Protein AF-A0A1D1URH4-F1 (afdb_monomer)

Secondary structure (DSSP, 8-state):
---HHHHHHHHHHHHHHHHHHHHHHHHHHHHHHEEEETTTEEEEE-TT---S---TTS--SEE--TTEEEEEEEESSSTTSEE-EEEEEE--TTSPP-TTPSPSSS-EEEEETTT--BS--GGGHHHHTTEEEEEEE-SSSSEE---SS-----EEEEEEPPTT----STT-----SB-TTS-B---SS-EEEEPPTT----B-EEEE-TTT-SEEEE-

Radius of gyration: 21.04 Å; Cα contacts (8 Å, |Δi|>4): 433; chains: 1; bounding box: 41×84×41 Å

Structure (mmCIF, N/CA/C/O backbone):
data_AF-A0A1D1URH4-F1
#
_entry.id   AF-A0A1D1URH4-F1
#
loop_
_atom_site.group_PDB
_atom_site.id
_atom_site.type_symbol
_atom_site.label_atom_id
_atom_site.label_alt_id
_atom_site.label_comp_id
_atom_site.label_asym_id
_atom_site.label_entity_id
_atom_site.label_seq_id
_atom_site.pdbx_PDB_ins_code
_atom_site.Cartn_x
_atom_site.Cartn_y
_atom_site.Cartn_z
_atom_site.occupancy
_atom_site.B_iso_or_equiv
_atom_site.auth_seq_id
_atom_site.auth_comp_id
_atom_site.auth_asym_id
_atom_site.auth_atom_id
_atom_site.pdbx_PDB_model_num
ATOM 1 N N . MET A 1 1 ? -8.020 63.339 -5.046 1.00 53.53 1 MET A N 1
ATOM 2 C CA . MET A 1 1 ? -8.720 62.820 -3.848 1.00 53.53 1 MET A CA 1
ATOM 3 C C . MET A 1 1 ? -9.245 61.424 -4.156 1.00 53.53 1 MET A C 1
ATOM 5 O O . MET A 1 1 ? -10.228 61.302 -4.869 1.00 53.53 1 MET A O 1
ATOM 9 N N . GLY A 1 2 ? -8.557 60.370 -3.708 1.00 55.97 2 GLY A N 1
ATOM 10 C CA . GLY A 1 2 ? -9.053 58.995 -3.854 1.00 55.97 2 GLY A CA 1
ATOM 11 C C . GLY A 1 2 ? -10.088 58.698 -2.772 1.00 55.97 2 GLY A C 1
ATOM 12 O O . GLY A 1 2 ? -9.811 58.907 -1.593 1.00 55.97 2 GLY A O 1
ATOM 13 N N . THR A 1 3 ? -11.281 58.248 -3.157 1.00 58.12 3 THR A N 1
ATOM 14 C CA . THR A 1 3 ? -12.380 57.985 -2.220 1.00 58.12 3 THR A CA 1
ATOM 15 C C . THR A 1 3 ? -12.025 56.826 -1.275 1.00 58.12 3 THR A C 1
ATOM 17 O O . THR A 1 3 ? -11.731 55.730 -1.764 1.00 58.12 3 THR A O 1
ATOM 20 N N . PRO A 1 4 ? -12.089 57.003 0.059 1.00 70.31 4 PRO A N 1
ATOM 21 C CA . PRO A 1 4 ? -11.669 55.996 1.044 1.00 70.31 4 PRO A CA 1
ATOM 22 C C . PRO A 1 4 ? -12.408 54.653 0.915 1.00 70.31 4 PRO A C 1
ATOM 24 O O . PRO A 1 4 ? -11.841 53.612 1.232 1.00 70.31 4 PRO A O 1
ATOM 27 N N . LYS A 1 5 ? -13.622 54.650 0.345 1.00 73.38 5 LYS A N 1
ATOM 28 C CA . LYS A 1 5 ? -14.416 53.437 0.088 1.00 73.38 5 LYS A CA 1
ATOM 29 C C . LYS A 1 5 ? -13.738 52.436 -0.860 1.00 73.38 5 LYS A C 1
ATOM 31 O O . LYS A 1 5 ? -13.912 51.234 -0.683 1.00 73.38 5 LYS A O 1
ATOM 36 N N . LEU A 1 6 ? -12.939 52.905 -1.824 1.00 76.69 6 LEU A N 1
ATOM 37 C CA . LEU A 1 6 ? -12.282 52.024 -2.798 1.00 76.69 6 LEU A CA 1
ATOM 38 C C . LEU A 1 6 ? -11.145 51.212 -2.159 1.00 76.69 6 LEU A C 1
ATOM 40 O O . LEU A 1 6 ? -10.967 50.040 -2.476 1.00 76.69 6 LEU A O 1
ATOM 44 N N . LYS A 1 7 ? -10.405 51.810 -1.214 1.00 74.62 7 LYS A N 1
ATOM 45 C CA . LYS A 1 7 ? -9.311 51.125 -0.509 1.00 74.62 7 LYS A CA 1
ATOM 46 C C . LYS A 1 7 ? -9.835 50.011 0.393 1.00 74.62 7 LYS A C 1
ATOM 48 O O . LYS A 1 7 ? -9.272 48.924 0.397 1.00 74.62 7 LYS A O 1
ATOM 53 N N . THR A 1 8 ? -10.932 50.256 1.109 1.00 75.38 8 THR A N 1
ATOM 54 C CA . THR A 1 8 ? -11.552 49.242 1.972 1.00 75.38 8 THR A CA 1
ATOM 55 C C . THR A 1 8 ? -12.092 48.068 1.155 1.00 75.38 8 THR A C 1
ATOM 57 O O . THR A 1 8 ? -11.832 46.923 1.507 1.00 75.38 8 THR A O 1
ATOM 60 N N . ALA A 1 9 ? -12.766 48.333 0.030 1.00 77.81 9 ALA A N 1
ATOM 61 C CA . ALA A 1 9 ? -13.260 47.277 -0.854 1.00 77.81 9 ALA A CA 1
ATOM 62 C C . ALA A 1 9 ? -12.123 46.414 -1.432 1.00 77.81 9 ALA A C 1
ATOM 64 O O . ALA A 1 9 ? -12.241 45.191 -1.465 1.00 77.81 9 ALA A O 1
ATOM 65 N N . LEU A 1 10 ? -11.003 47.034 -1.825 1.00 79.50 10 LEU A N 1
ATOM 66 C CA . LEU A 1 10 ? -9.848 46.314 -2.362 1.00 79.50 10 LEU A CA 1
ATOM 67 C C . LEU A 1 10 ? -9.195 45.400 -1.313 1.00 79.50 10 LEU A C 1
ATOM 69 O O . LEU A 1 10 ? -8.878 44.261 -1.630 1.00 79.50 10 LEU A O 1
ATOM 73 N N . VAL A 1 11 ? -9.045 45.868 -0.067 1.00 82.38 11 VAL A N 1
ATOM 74 C CA . VAL A 1 11 ? -8.468 45.074 1.037 1.00 82.38 11 VAL A CA 1
ATOM 75 C C . VAL A 1 11 ? -9.361 43.887 1.413 1.00 82.38 11 VAL A C 1
ATOM 77 O O . VAL A 1 11 ? -8.864 42.795 1.675 1.00 82.38 11 VAL A O 1
ATOM 80 N N . PHE A 1 12 ? -10.683 44.073 1.410 1.00 81.38 12 PHE A N 1
ATOM 81 C CA . PHE A 1 12 ? -11.617 42.967 1.638 1.00 81.38 12 PHE A CA 1
ATOM 82 C C . PHE A 1 12 ? -11.570 41.939 0.504 1.00 81.38 12 PHE A C 1
ATOM 84 O O . PHE A 1 12 ? -11.519 40.740 0.770 1.00 81.38 12 PHE A O 1
ATOM 91 N N . ALA A 1 13 ? -11.540 42.394 -0.751 1.00 81.50 13 ALA A N 1
ATOM 92 C CA . ALA A 1 13 ? -11.444 41.503 -1.900 1.00 81.50 13 ALA A CA 1
ATOM 93 C C . ALA A 1 13 ? -10.144 40.684 -1.871 1.00 81.50 13 ALA A C 1
ATOM 95 O O . ALA A 1 13 ? -10.195 39.461 -1.996 1.00 81.50 13 ALA A O 1
ATOM 96 N N . THR A 1 14 ? -8.989 41.318 -1.637 1.00 84.31 14 THR A N 1
ATOM 97 C CA . THR A 1 14 ? -7.708 40.598 -1.555 1.00 84.31 14 THR A CA 1
ATOM 98 C C . THR A 1 14 ? -7.684 39.598 -0.403 1.00 84.31 14 THR A C 1
ATOM 100 O O . THR A 1 14 ? -7.223 38.476 -0.600 1.00 84.31 14 THR A O 1
ATOM 103 N N . GLY A 1 15 ? -8.240 39.944 0.764 1.00 84.50 15 GLY A N 1
ATOM 104 C CA . GLY A 1 15 ? -8.359 39.018 1.894 1.00 84.50 15 GLY A CA 1
ATOM 105 C C . GLY A 1 15 ? -9.170 37.760 1.563 1.00 84.50 15 GLY A C 1
ATOM 106 O O . GLY A 1 15 ? -8.744 36.651 1.884 1.00 84.50 15 GLY A O 1
ATOM 107 N N . ILE A 1 16 ? -10.296 37.910 0.858 1.00 86.75 16 ILE A N 1
ATOM 108 C CA . ILE A 1 16 ? -11.128 36.776 0.423 1.00 86.75 16 ILE A CA 1
ATOM 109 C C . ILE A 1 16 ? -10.366 35.890 -0.572 1.00 86.75 16 ILE A C 1
ATOM 111 O O . ILE A 1 16 ? -10.358 34.670 -0.414 1.00 86.75 16 ILE A O 1
ATOM 115 N N . PHE A 1 17 ? -9.682 36.477 -1.560 1.00 84.06 17 PHE A N 1
ATOM 116 C CA . PHE A 1 17 ? -8.913 35.707 -2.546 1.00 84.06 17 PHE A CA 1
ATOM 117 C C . PHE A 1 17 ? -7.755 34.922 -1.919 1.00 84.06 17 PHE A C 1
ATOM 119 O O . PHE A 1 17 ? -7.538 33.766 -2.285 1.00 84.06 17 PHE A O 1
ATOM 126 N N . VAL A 1 18 ? -7.050 35.508 -0.947 1.00 88.69 18 VAL A N 1
ATOM 127 C CA . VAL A 1 18 ? -5.929 34.848 -0.255 1.00 88.69 18 VAL A CA 1
ATOM 128 C C . VAL A 1 18 ? -6.382 33.612 0.527 1.00 88.69 18 VAL A C 1
ATOM 130 O O . VAL A 1 18 ? -5.612 32.666 0.642 1.00 88.69 18 VAL A O 1
ATOM 133 N N . ILE A 1 19 ? -7.621 33.577 1.026 1.00 87.12 19 ILE A N 1
ATOM 134 C CA . ILE A 1 19 ? -8.164 32.415 1.749 1.00 87.12 19 ILE A CA 1
ATOM 135 C C . ILE A 1 19 ? -8.813 31.410 0.786 1.00 87.12 19 ILE A C 1
ATOM 137 O O . ILE A 1 19 ? -8.633 30.200 0.934 1.00 87.12 19 ILE A O 1
ATOM 141 N N . ALA A 1 20 ? -9.552 31.891 -0.216 1.00 86.94 20 ALA A N 1
ATOM 142 C CA . ALA A 1 20 ? -10.303 31.034 -1.130 1.00 86.94 20 ALA A CA 1
ATOM 143 C C . ALA A 1 20 ? -9.396 30.218 -2.065 1.00 86.94 20 ALA A C 1
ATOM 145 O O . ALA A 1 20 ? -9.658 29.037 -2.285 1.00 86.94 20 ALA A O 1
ATOM 146 N N . ILE A 1 21 ? -8.318 30.813 -2.593 1.00 87.38 21 ILE A N 1
ATOM 147 C CA . ILE A 1 21 ? -7.439 30.135 -3.560 1.00 87.38 21 ILE A CA 1
ATOM 148 C C . ILE A 1 21 ? -6.756 28.900 -2.941 1.00 87.38 21 ILE A C 1
ATOM 150 O O . ILE A 1 21 ? -6.867 27.823 -3.532 1.00 87.38 21 ILE A O 1
ATOM 154 N N . PRO A 1 22 ? -6.110 28.978 -1.757 1.00 88.19 22 PRO A N 1
ATOM 155 C CA . PRO A 1 22 ? -5.524 27.799 -1.126 1.00 88.19 22 PRO A CA 1
ATOM 156 C C . PRO A 1 22 ? -6.557 26.714 -0.823 1.00 88.19 22 PRO A C 1
ATOM 158 O O . PRO A 1 22 ? -6.265 25.547 -1.050 1.00 88.19 22 PRO A O 1
ATOM 161 N N . LEU A 1 23 ? -7.762 27.081 -0.366 1.00 84.94 23 LEU A N 1
ATOM 162 C CA . LEU A 1 23 ? -8.829 26.124 -0.056 1.00 84.94 23 LEU A CA 1
ATOM 163 C C . LEU A 1 23 ? -9.266 25.328 -1.297 1.00 84.94 23 LEU A C 1
ATOM 165 O O . LEU A 1 23 ? -9.432 24.111 -1.235 1.00 84.94 23 LEU A O 1
ATOM 169 N N . VAL A 1 24 ? -9.431 26.004 -2.436 1.00 85.81 24 VAL A N 1
ATOM 170 C CA . VAL A 1 24 ? -9.793 25.351 -3.703 1.00 85.81 24 VAL A CA 1
ATOM 171 C C . VAL A 1 24 ? -8.658 24.447 -4.187 1.00 85.81 24 VAL A C 1
ATOM 173 O O . VAL A 1 24 ? -8.906 23.308 -4.578 1.00 85.81 24 VAL A O 1
A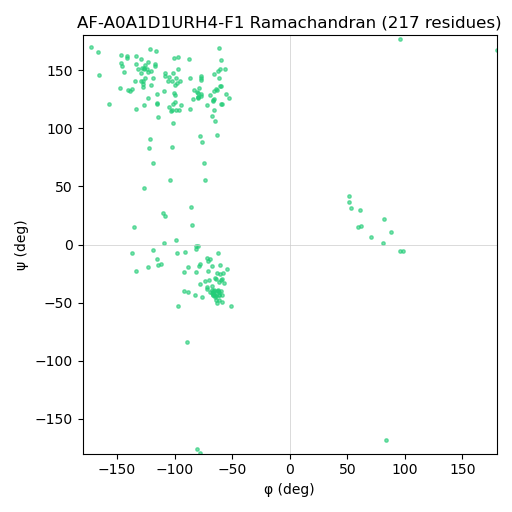TOM 176 N N . LEU A 1 25 ? -7.407 24.911 -4.119 1.00 85.19 25 LEU A N 1
ATOM 177 C CA . LEU A 1 25 ? -6.248 24.130 -4.562 1.00 85.19 25 LEU A CA 1
ATOM 178 C C . LEU A 1 25 ? -6.004 22.889 -3.696 1.00 85.19 25 LEU A C 1
ATOM 180 O O . LEU A 1 25 ? -5.708 21.824 -4.237 1.00 85.19 25 LEU A O 1
ATOM 184 N N . THR A 1 26 ? -6.149 22.989 -2.372 1.00 82.12 26 THR A N 1
ATOM 185 C CA . THR A 1 26 ? -5.998 21.834 -1.473 1.00 82.12 26 THR A CA 1
ATOM 186 C C . THR A 1 26 ? -7.112 20.819 -1.680 1.00 82.12 26 THR A C 1
ATOM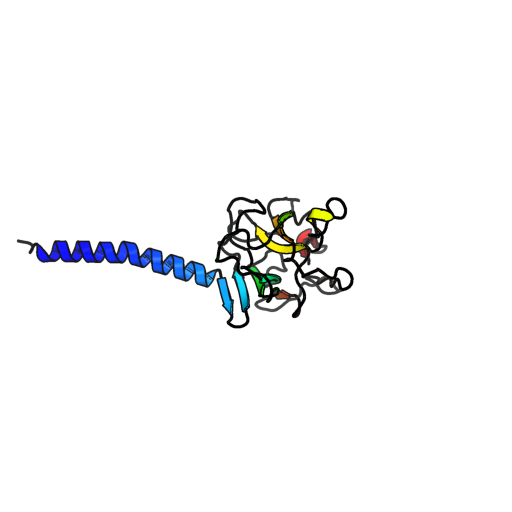 188 O O . THR A 1 26 ? -6.842 19.621 -1.709 1.00 82.12 26 THR A O 1
ATOM 191 N N . THR A 1 27 ? -8.339 21.291 -1.899 1.00 83.94 27 THR A N 1
ATOM 192 C CA . THR A 1 27 ? -9.496 20.438 -2.191 1.00 83.94 27 THR A CA 1
ATOM 193 C C . THR A 1 27 ? -9.316 19.700 -3.519 1.00 83.94 27 THR A C 1
ATOM 195 O O . THR A 1 27 ? -9.457 18.480 -3.568 1.00 83.94 27 THR A O 1
ATOM 198 N N . ASN A 1 28 ? -8.920 20.404 -4.583 1.00 83.25 28 ASN A N 1
ATOM 199 C CA . ASN A 1 28 ? -8.641 19.786 -5.882 1.00 83.25 28 ASN A CA 1
ATOM 200 C C . ASN A 1 28 ? -7.489 18.784 -5.806 1.00 83.25 28 ASN A C 1
ATOM 202 O O . ASN A 1 28 ? -7.566 17.721 -6.413 1.00 83.25 28 ASN A O 1
ATOM 206 N N . ARG A 1 29 ? -6.436 19.089 -5.035 1.00 82.94 29 ARG A N 1
ATOM 207 C CA . ARG A 1 29 ? -5.338 18.142 -4.813 1.00 82.94 29 ARG A CA 1
ATOM 208 C C . ARG A 1 29 ? -5.823 16.894 -4.080 1.00 82.94 29 ARG A C 1
ATOM 210 O O . ARG A 1 29 ? -5.485 15.798 -4.502 1.00 82.94 29 ARG A O 1
ATOM 217 N N . TYR A 1 30 ? -6.635 17.049 -3.035 1.00 84.44 30 TYR A N 1
ATOM 218 C CA . TYR A 1 30 ? -7.200 15.917 -2.303 1.00 84.44 30 TYR A CA 1
ATOM 219 C C . TYR A 1 30 ? -8.032 15.009 -3.216 1.00 84.44 30 TYR A C 1
ATOM 221 O O . TYR A 1 30 ? -7.782 13.811 -3.254 1.00 84.44 30 TYR A O 1
ATOM 229 N N . TYR A 1 31 ? -8.958 15.567 -4.000 1.00 84.25 31 TYR A N 1
ATOM 230 C CA . TYR A 1 31 ? -9.774 14.775 -4.929 1.00 84.25 31 TYR A CA 1
ATOM 231 C C . TYR A 1 31 ? -8.993 14.242 -6.139 1.00 84.25 31 TYR A C 1
ATOM 233 O O . TYR A 1 31 ? -9.396 13.248 -6.731 1.00 84.25 31 TYR A O 1
ATOM 241 N N . GLY A 1 32 ? -7.866 14.865 -6.497 1.00 84.25 32 GLY A N 1
ATOM 242 C CA . GLY A 1 32 ? -6.930 14.314 -7.479 1.00 84.25 32 GLY A CA 1
ATOM 243 C C . GLY A 1 32 ? -6.121 13.131 -6.937 1.00 84.25 32 GLY A C 1
ATOM 244 O O . GLY A 1 32 ? -5.771 12.232 -7.695 1.00 84.25 32 GLY A O 1
ATOM 245 N N . THR A 1 33 ? -5.839 13.116 -5.631 1.00 89.44 33 THR A N 1
ATOM 246 C CA . THR A 1 33 ? -5.137 12.015 -4.957 1.00 89.44 33 THR A CA 1
ATOM 247 C C . THR A 1 33 ? -6.080 10.869 -4.595 1.00 89.44 33 THR A C 1
ATOM 249 O O . THR A 1 33 ? -5.721 9.719 -4.802 1.00 89.44 33 THR A O 1
ATOM 252 N N . TYR A 1 34 ? -7.274 11.152 -4.075 1.00 91.38 34 TYR A N 1
ATOM 253 C CA . TYR A 1 34 ? -8.230 10.142 -3.619 1.00 91.38 34 TYR A CA 1
ATOM 254 C C . TYR A 1 34 ? -9.484 10.169 -4.486 1.00 91.38 34 TYR A C 1
ATOM 256 O O . TYR A 1 34 ? -10.303 11.086 -4.396 1.00 91.38 34 TYR A O 1
ATOM 264 N N . THR A 1 35 ? -9.659 9.124 -5.288 1.00 89.50 35 THR A N 1
ATOM 265 C CA . THR A 1 35 ? -10.878 8.898 -6.064 1.00 89.50 35 THR A CA 1
ATOM 266 C C . THR A 1 35 ? -11.727 7.854 -5.353 1.00 89.50 35 THR A C 1
ATOM 268 O O . THR A 1 35 ? -11.406 6.669 -5.380 1.00 89.50 35 THR A O 1
ATOM 271 N N . VAL A 1 36 ? -12.799 8.293 -4.697 1.00 86.50 36 VAL A N 1
ATOM 272 C CA . VAL A 1 36 ? -13.712 7.416 -3.949 1.00 86.50 36 VAL A CA 1
ATOM 273 C C . VAL A 1 36 ? -14.961 7.145 -4.784 1.00 86.50 36 VAL A C 1
ATOM 275 O O . VAL A 1 36 ? -15.601 8.074 -5.278 1.00 86.50 36 VAL A O 1
ATOM 278 N N . PHE A 1 37 ? -15.331 5.876 -4.916 1.00 83.06 37 PHE A N 1
ATOM 279 C CA . PHE A 1 37 ? -16.532 5.421 -5.606 1.00 83.06 37 PHE A CA 1
ATOM 280 C C . PHE A 1 37 ? -17.630 5.068 -4.597 1.00 83.06 37 PHE A C 1
ATOM 282 O O . PHE A 1 37 ? -17.370 4.559 -3.508 1.00 83.06 37 PHE A O 1
ATOM 289 N N . GLY A 1 38 ? -18.894 5.279 -4.981 1.00 71.06 38 GLY A N 1
ATOM 290 C CA . GLY A 1 38 ? -20.058 4.957 -4.141 1.00 71.06 38 GLY A CA 1
ATOM 291 C C . GLY A 1 38 ? -20.218 3.467 -3.801 1.00 71.06 38 GLY A C 1
ATOM 292 O O . GLY A 1 38 ? -21.069 3.119 -2.989 1.00 71.06 38 GLY A O 1
ATOM 293 N N . THR A 1 39 ? -19.405 2.592 -4.399 1.00 74.19 39 THR A N 1
ATOM 294 C CA . THR A 1 39 ? -19.307 1.155 -4.107 1.00 74.19 39 THR A CA 1
ATOM 295 C C . THR A 1 39 ? -18.442 0.833 -2.883 1.00 74.19 39 THR A C 1
ATOM 297 O O . THR A 1 39 ? -18.366 -0.332 -2.499 1.00 74.19 39 THR A O 1
ATOM 300 N N . GLY A 1 40 ? -17.816 1.837 -2.253 1.00 77.25 40 GLY A N 1
ATOM 301 C CA . GLY A 1 40 ? -16.858 1.635 -1.158 1.00 77.25 40 GLY A CA 1
ATOM 302 C C . GLY A 1 40 ? -15.450 1.282 -1.645 1.00 77.25 40 GLY A C 1
ATOM 303 O O . GLY A 1 40 ? -14.677 0.671 -0.910 1.00 77.25 40 GLY A O 1
ATOM 304 N N . ASP A 1 41 ? -15.143 1.631 -2.895 1.00 86.19 41 ASP A N 1
ATOM 305 C CA . ASP A 1 41 ? -13.813 1.513 -3.481 1.00 86.19 41 ASP A CA 1
ATOM 306 C C . ASP A 1 41 ? -13.126 2.883 -3.458 1.00 86.19 41 ASP A C 1
ATOM 308 O O . ASP A 1 41 ? -13.736 3.893 -3.810 1.00 86.19 41 ASP A O 1
ATOM 312 N N . THR A 1 42 ? -11.847 2.917 -3.099 1.00 92.69 42 THR A N 1
ATOM 313 C CA . THR A 1 42 ? -11.019 4.125 -3.102 1.00 92.69 42 THR A CA 1
ATOM 314 C C . THR A 1 42 ? -9.755 3.860 -3.908 1.00 92.69 42 THR A C 1
ATOM 316 O O . THR A 1 42 ? -8.967 2.984 -3.565 1.00 92.69 42 THR A O 1
ATOM 319 N N . ILE A 1 43 ? -9.526 4.622 -4.976 1.00 93.00 43 ILE A N 1
ATOM 320 C CA . ILE A 1 43 ? -8.267 4.602 -5.725 1.00 93.00 43 ILE A CA 1
ATOM 321 C C . ILE A 1 43 ? -7.420 5.787 -5.273 1.00 93.00 43 ILE A C 1
ATOM 323 O O . ILE A 1 43 ? -7.850 6.940 -5.351 1.00 93.00 43 ILE A O 1
ATOM 327 N N . ILE A 1 44 ? -6.214 5.492 -4.800 1.00 94.19 44 ILE A N 1
ATOM 328 C CA . ILE A 1 44 ? -5.244 6.475 -4.329 1.00 94.19 44 ILE A CA 1
ATOM 329 C C . ILE A 1 44 ? -4.152 6.626 -5.385 1.00 94.19 44 ILE A C 1
ATOM 331 O O . ILE A 1 44 ? -3.426 5.673 -5.660 1.00 94.19 44 ILE A O 1
ATOM 335 N N . ASN A 1 45 ? -4.008 7.821 -5.947 1.00 93.06 45 ASN A N 1
ATOM 336 C CA . ASN A 1 45 ? -2.895 8.165 -6.821 1.00 93.06 45 ASN A CA 1
ATOM 337 C C . ASN A 1 45 ? -1.657 8.483 -5.969 1.00 93.06 45 ASN A C 1
ATOM 339 O O . ASN A 1 45 ? -1.709 9.317 -5.064 1.00 93.06 45 ASN A O 1
ATOM 343 N N . THR A 1 46 ? -0.539 7.821 -6.248 1.00 92.25 46 THR A N 1
ATOM 344 C CA . THR A 1 46 ? 0.711 7.984 -5.489 1.00 92.25 46 THR A CA 1
ATOM 345 C C . THR A 1 46 ? 1.468 9.260 -5.864 1.00 92.25 46 THR A C 1
ATOM 347 O O . THR A 1 46 ? 2.332 9.713 -5.108 1.00 92.25 46 THR A O 1
ATOM 350 N N . PHE A 1 47 ? 1.141 9.881 -7.004 1.00 90.81 47 PHE A N 1
ATOM 351 C CA . PHE A 1 47 ? 1.784 11.104 -7.466 1.00 90.81 47 PHE A CA 1
ATOM 352 C C . PHE A 1 47 ? 1.604 12.228 -6.445 1.00 90.81 47 PHE A C 1
ATOM 354 O O . PHE A 1 47 ? 0.488 12.620 -6.099 1.00 90.81 47 PHE A O 1
ATOM 361 N N . HIS A 1 48 ? 2.721 12.759 -5.948 1.00 86.69 48 HIS A N 1
ATOM 362 C CA . HIS A 1 48 ? 2.761 13.765 -4.887 1.00 86.69 48 HIS A CA 1
ATOM 363 C C . HIS A 1 48 ? 2.120 13.353 -3.544 1.00 86.69 48 HIS A C 1
ATOM 365 O O . HIS A 1 48 ? 1.924 14.223 -2.685 1.00 86.69 48 HIS A O 1
ATOM 371 N N . ALA A 1 49 ? 1.856 12.061 -3.330 1.00 86.69 49 ALA A N 1
ATOM 372 C CA . ALA A 1 49 ? 1.322 11.492 -2.092 1.00 86.69 49 ALA A CA 1
ATOM 373 C C . ALA A 1 49 ? 2.427 10.774 -1.290 1.00 86.69 49 ALA A C 1
ATOM 375 O O . ALA A 1 49 ? 2.313 9.607 -0.944 1.00 86.69 49 ALA A O 1
ATOM 376 N N . HIS A 1 50 ? 3.510 11.484 -0.979 1.00 82.94 50 HIS A N 1
ATOM 377 C CA . HIS A 1 50 ? 4.736 10.923 -0.396 1.00 82.94 50 HIS A CA 1
ATOM 378 C C . HIS A 1 50 ? 5.094 11.550 0.952 1.00 82.94 50 HIS A C 1
ATOM 380 O O . HIS A 1 50 ? 4.529 12.573 1.350 1.00 82.94 50 HIS A O 1
ATOM 386 N N . GLY A 1 51 ? 6.039 10.929 1.653 1.00 80.56 51 GLY A N 1
ATOM 387 C CA . GLY A 1 51 ? 6.630 11.408 2.895 1.00 80.56 51 GLY A CA 1
ATOM 388 C C . GLY A 1 51 ? 5.840 11.077 4.164 1.00 80.56 51 GLY A C 1
ATOM 389 O O . GLY A 1 51 ? 4.910 10.271 4.190 1.00 80.56 51 GLY A O 1
ATOM 390 N N . GLY A 1 52 ? 6.251 11.714 5.263 1.00 80.88 52 GLY A N 1
ATOM 391 C CA . GLY A 1 52 ? 5.727 11.470 6.609 1.00 80.88 52 GLY A CA 1
ATOM 392 C C . GLY A 1 52 ? 6.577 10.489 7.419 1.00 80.88 52 GLY A C 1
ATOM 393 O O . GLY A 1 52 ? 7.575 9.957 6.946 1.00 80.88 52 GLY A O 1
ATOM 394 N N . LEU A 1 53 ? 6.194 10.268 8.679 1.00 86.75 53 LEU A N 1
ATOM 395 C CA . LEU A 1 53 ? 6.903 9.340 9.562 1.00 86.75 53 LEU A CA 1
ATOM 396 C C . LEU A 1 53 ? 6.638 7.891 9.130 1.00 86.75 53 LEU A C 1
ATOM 398 O O . LEU A 1 53 ? 5.495 7.426 9.186 1.00 86.75 53 LEU A O 1
ATOM 402 N N . ASN A 1 54 ? 7.700 7.161 8.784 1.00 87.88 54 ASN A N 1
ATOM 403 C CA . ASN A 1 54 ? 7.643 5.740 8.448 1.00 87.88 54 ASN A CA 1
ATOM 404 C C . ASN A 1 54 ? 7.444 4.872 9.713 1.00 87.88 54 ASN A C 1
ATOM 406 O O . ASN A 1 54 ? 8.355 4.214 10.211 1.00 87.88 54 ASN A O 1
ATOM 410 N N . HIS A 1 55 ? 6.250 4.945 10.305 1.00 92.00 55 HIS A N 1
ATOM 411 C CA . HIS A 1 55 ? 5.877 4.210 11.512 1.00 92.00 55 HIS A CA 1
ATOM 412 C C . HIS A 1 55 ? 4.462 3.633 11.379 1.00 92.00 55 HIS A C 1
ATOM 414 O O . HIS A 1 55 ? 3.527 4.354 11.036 1.00 92.00 55 HIS A O 1
ATOM 420 N N . GLY A 1 56 ? 4.266 2.357 11.737 1.00 91.00 56 GLY A N 1
ATOM 421 C CA . GLY A 1 56 ? 2.987 1.646 11.547 1.00 91.00 56 GLY A CA 1
ATOM 422 C C . GLY A 1 56 ? 1.803 2.286 12.284 1.00 91.00 56 GLY A C 1
ATOM 423 O O . GLY A 1 56 ? 0.675 2.301 11.801 1.00 91.00 56 GLY A O 1
ATOM 424 N N . LYS A 1 57 ? 2.072 2.934 13.424 1.00 91.50 57 LYS A N 1
ATOM 425 C CA . LYS A 1 57 ? 1.077 3.687 14.215 1.00 91.50 57 LYS A CA 1
ATOM 426 C C . LYS A 1 57 ? 0.845 5.136 13.761 1.00 91.50 57 LYS A C 1
ATOM 428 O O . LYS A 1 57 ? 0.279 5.917 14.524 1.00 91.50 57 LYS A O 1
ATOM 433 N N . ARG A 1 58 ? 1.249 5.527 12.552 1.00 91.94 58 ARG A N 1
ATOM 434 C CA . ARG A 1 58 ? 0.949 6.851 11.978 1.00 91.94 58 ARG A CA 1
ATOM 435 C C . ARG A 1 58 ? 0.315 6.703 10.609 1.00 91.94 58 ARG A C 1
ATOM 437 O O . ARG A 1 58 ? 0.795 5.891 9.833 1.00 91.94 58 AR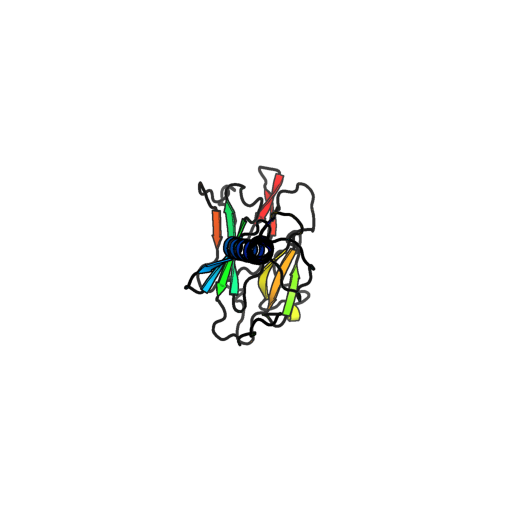G A O 1
ATOM 444 N N . ARG A 1 59 ? -0.710 7.505 10.313 1.00 91.62 59 ARG A N 1
ATOM 445 C CA . ARG A 1 59 ? -1.340 7.527 8.989 1.00 91.62 59 ARG A CA 1
ATOM 446 C C . ARG A 1 59 ? -0.323 7.917 7.918 1.00 91.62 59 ARG A C 1
ATOM 448 O O . ARG A 1 59 ? 0.444 8.858 8.128 1.00 91.62 59 ARG A O 1
ATOM 455 N N . TRP A 1 60 ? -0.336 7.211 6.797 1.00 92.31 60 TRP A N 1
ATOM 456 C CA . TRP A 1 60 ? 0.434 7.555 5.605 1.00 92.31 60 TRP A CA 1
ATOM 457 C C . TRP A 1 60 ? -0.438 8.247 4.563 1.00 92.31 60 TRP A C 1
ATOM 459 O O . TRP A 1 60 ? -1.666 8.161 4.599 1.00 92.31 60 TRP A O 1
ATOM 469 N N . ASN A 1 61 ? 0.215 8.948 3.636 1.00 91.69 61 ASN A N 1
ATOM 470 C CA . ASN A 1 61 ? -0.476 9.587 2.520 1.00 91.69 61 ASN A CA 1
ATOM 471 C C . ASN A 1 61 ? -1.089 8.533 1.584 1.00 91.69 61 ASN A C 1
ATOM 473 O O . ASN A 1 61 ? -2.241 8.679 1.184 1.00 91.69 61 ASN A O 1
ATOM 477 N N . VAL A 1 62 ? -0.386 7.427 1.323 1.00 94.00 62 VAL A N 1
ATOM 478 C CA . VAL A 1 62 ? -0.933 6.293 0.567 1.00 94.00 62 VAL A CA 1
ATOM 479 C C . VAL A 1 62 ? -1.315 5.186 1.540 1.00 94.00 62 VAL A C 1
ATOM 481 O O . VAL A 1 62 ? -0.547 4.272 1.823 1.00 94.00 62 VAL A O 1
ATOM 484 N N . GLU A 1 63 ? -2.510 5.303 2.106 1.00 94.44 63 GLU A N 1
ATOM 485 C CA . GLU A 1 63 ? -3.091 4.312 3.009 1.00 94.44 63 GLU A CA 1
ATOM 486 C C . GLU A 1 63 ? -4.606 4.279 2.840 1.00 94.44 63 GLU A C 1
ATOM 488 O O . GLU A 1 63 ? -5.254 5.330 2.792 1.00 94.44 63 GLU A O 1
ATOM 493 N N . CYS A 1 64 ? -5.148 3.068 2.763 1.00 94.50 64 CYS A N 1
ATOM 494 C CA . CYS A 1 64 ? -6.575 2.809 2.695 1.00 94.50 64 CYS A CA 1
ATOM 495 C C . CYS A 1 64 ? -7.303 3.344 3.930 1.00 94.50 64 CYS A C 1
ATOM 497 O O . CYS A 1 64 ? -6.744 3.447 5.029 1.00 94.50 64 CYS A O 1
ATOM 499 N N . LEU A 1 65 ? -8.570 3.704 3.742 1.00 92.44 65 LEU A N 1
ATOM 500 C CA . LEU A 1 65 ? -9.381 4.290 4.797 1.00 92.44 65 LEU A CA 1
ATOM 501 C C . LEU A 1 65 ? -9.879 3.231 5.788 1.00 92.44 65 LEU A C 1
ATOM 503 O O . LEU A 1 65 ? -9.583 2.037 5.714 1.00 92.44 65 LEU A O 1
ATOM 507 N N . ASP A 1 66 ? -10.631 3.704 6.775 1.00 92.56 66 ASP A N 1
ATOM 508 C CA . ASP A 1 66 ? -11.189 2.859 7.814 1.00 92.56 66 ASP A CA 1
ATOM 509 C C . ASP A 1 66 ? -12.100 1.756 7.243 1.00 92.56 66 ASP A C 1
ATOM 511 O O . ASP A 1 66 ? -13.095 2.039 6.581 1.00 92.56 66 ASP A O 1
ATOM 515 N N . GLY A 1 67 ? -11.765 0.492 7.515 1.00 91.56 67 GLY A N 1
ATOM 516 C CA . GLY A 1 67 ? -12.496 -0.672 7.003 1.00 91.56 67 GLY A CA 1
ATOM 517 C C . GLY A 1 67 ? -12.140 -1.068 5.566 1.00 91.56 67 GLY A C 1
ATOM 518 O O . GLY A 1 67 ? -12.691 -2.047 5.053 1.00 91.56 67 GLY A O 1
ATOM 519 N N . GLU A 1 68 ? -11.198 -0.362 4.937 1.00 93.88 68 GLU A N 1
ATOM 520 C CA . GLU A 1 68 ? -10.654 -0.705 3.628 1.00 93.88 68 GLU A CA 1
ATOM 521 C C . GLU A 1 68 ? -9.328 -1.474 3.722 1.00 93.88 68 GLU A C 1
ATOM 523 O O . GLU A 1 68 ? -8.532 -1.290 4.648 1.00 93.88 68 GLU A O 1
ATOM 528 N N . ALA A 1 69 ? -9.073 -2.314 2.725 1.00 94.38 69 ALA A N 1
ATOM 529 C CA . ALA A 1 69 ? -7.807 -3.006 2.515 1.00 94.38 69 ALA A CA 1
ATOM 530 C C . ALA A 1 69 ? -7.290 -2.742 1.103 1.00 94.38 69 ALA A C 1
ATOM 532 O O . ALA A 1 69 ? -8.090 -2.517 0.190 1.00 94.38 69 ALA A O 1
ATOM 533 N N . VAL A 1 70 ? -5.971 -2.827 0.908 1.00 95.00 70 VAL A N 1
ATOM 534 C CA . VAL A 1 70 ? -5.405 -2.822 -0.443 1.00 95.00 70 VAL A CA 1
ATOM 535 C C . VAL A 1 70 ? -5.844 -4.106 -1.131 1.00 95.00 70 VAL A C 1
ATOM 537 O O . VAL A 1 70 ? -5.609 -5.204 -0.628 1.00 95.00 70 VAL A O 1
ATOM 540 N N . ILE A 1 71 ? -6.476 -3.959 -2.287 1.00 93.38 71 ILE A N 1
ATOM 541 C CA . ILE A 1 71 ? -6.849 -5.076 -3.151 1.00 93.38 71 ILE A CA 1
ATOM 542 C C . ILE A 1 71 ? -6.060 -5.078 -4.447 1.00 93.38 71 ILE A C 1
ATOM 544 O O . ILE A 1 71 ? -6.041 -6.096 -5.116 1.00 93.38 71 ILE A O 1
ATOM 548 N N . GLY A 1 72 ? -5.410 -3.980 -4.820 1.00 91.88 72 GLY A N 1
ATOM 549 C CA . GLY A 1 72 ? -4.666 -3.938 -6.066 1.00 91.88 72 GLY A CA 1
ATOM 550 C C . GLY A 1 72 ? -3.732 -2.753 -6.171 1.00 91.88 72 GLY A C 1
ATOM 551 O O . GLY A 1 72 ? -3.830 -1.780 -5.419 1.00 91.88 72 GLY A O 1
ATOM 552 N N . ILE A 1 73 ? -2.838 -2.855 -7.142 1.00 92.62 73 ILE A N 1
ATOM 553 C CA . ILE A 1 73 ? -1.907 -1.806 -7.538 1.00 92.62 73 ILE A CA 1
ATOM 554 C C . ILE A 1 73 ? -2.003 -1.612 -9.044 1.00 92.62 73 ILE A C 1
ATOM 556 O O . ILE A 1 73 ? -2.277 -2.550 -9.797 1.00 92.62 73 ILE A O 1
ATOM 560 N N . GLY A 1 74 ? -1.799 -0.376 -9.472 1.00 90.56 74 GLY A N 1
ATOM 561 C CA . GLY A 1 74 ? -1.800 -0.012 -10.873 1.00 90.56 74 GLY A CA 1
ATOM 562 C C . GLY A 1 74 ? -0.544 0.746 -11.256 1.00 90.56 74 GLY A C 1
ATOM 563 O O . GLY A 1 74 ? -0.091 1.624 -10.517 1.00 90.56 74 GLY A O 1
ATOM 564 N N . ASP A 1 75 ? -0.040 0.433 -12.438 1.00 87.56 75 ASP A N 1
ATOM 565 C CA . ASP A 1 75 ? 0.943 1.222 -13.166 1.00 87.56 75 ASP A CA 1
ATOM 566 C C . ASP A 1 75 ? 0.313 1.718 -14.480 1.00 87.56 75 ASP A C 1
ATOM 568 O O . ASP A 1 75 ? -0.779 1.298 -14.873 1.00 87.56 75 ASP A O 1
ATOM 572 N N . LEU A 1 76 ? 0.956 2.676 -15.135 1.00 82.69 76 LEU A N 1
ATOM 573 C CA . LEU A 1 76 ? 0.550 3.163 -16.445 1.00 82.69 76 LEU A CA 1
ATOM 574 C C . LEU A 1 76 ? 1.230 2.335 -17.534 1.00 82.69 76 LEU A C 1
ATOM 576 O O . LEU A 1 76 ? 0.629 1.393 -18.035 1.00 82.69 76 LEU A O 1
ATOM 580 N N . VAL A 1 77 ? 2.466 2.685 -17.891 1.00 79.31 77 VAL A N 1
ATOM 581 C CA . VAL A 1 77 ? 3.183 2.138 -19.058 1.00 79.31 77 VAL A CA 1
ATOM 582 C C . VAL A 1 77 ? 4.632 1.769 -18.734 1.00 79.31 77 VAL A C 1
ATOM 584 O O . VAL A 1 77 ? 5.446 1.616 -19.638 1.00 79.31 77 VAL A O 1
ATOM 587 N N . ASP A 1 78 ? 4.973 1.676 -17.450 1.00 84.25 78 ASP A N 1
ATOM 588 C CA . ASP A 1 78 ? 6.347 1.493 -16.989 1.00 84.25 78 ASP A CA 1
ATOM 589 C C . ASP A 1 78 ? 6.565 0.086 -16.407 1.00 84.25 78 ASP A C 1
ATOM 591 O O . ASP A 1 78 ? 7.430 -0.096 -15.563 1.00 84.25 78 ASP A O 1
ATOM 595 N N . ASP A 1 79 ? 5.805 -0.924 -16.843 1.00 84.75 79 ASP A N 1
ATOM 596 C CA . ASP A 1 79 ? 6.042 -2.340 -16.518 1.00 84.75 79 ASP A CA 1
ATOM 597 C C . ASP A 1 79 ? 6.199 -2.643 -15.012 1.00 84.75 79 ASP A C 1
ATOM 599 O O . ASP A 1 79 ? 7.009 -3.479 -14.603 1.00 84.75 79 ASP A O 1
ATOM 603 N N . PHE A 1 80 ? 5.447 -1.950 -14.152 1.00 87.50 80 PHE A N 1
ATOM 604 C CA . PHE A 1 80 ? 5.545 -2.042 -12.690 1.00 87.50 80 PHE A CA 1
ATOM 605 C C . PHE A 1 80 ? 6.917 -1.637 -12.124 1.00 87.50 80 PHE A C 1
ATOM 607 O O . PHE A 1 80 ? 7.333 -2.087 -11.049 1.00 87.50 80 PHE A O 1
ATOM 614 N N . GLN A 1 81 ? 7.606 -0.727 -12.813 1.00 87.88 81 GLN A N 1
ATOM 615 C CA . GLN A 1 81 ? 8.751 0.027 -12.296 1.00 87.88 81 GLN A CA 1
ATOM 616 C C . GLN A 1 81 ? 8.339 1.066 -11.247 1.00 87.88 81 GLN A C 1
ATOM 618 O O . GLN A 1 81 ? 9.192 1.592 -10.524 1.00 87.88 81 GLN A O 1
ATOM 623 N N . LYS A 1 82 ? 7.040 1.364 -11.156 1.00 89.12 82 LYS A N 1
ATOM 624 C CA . LYS A 1 82 ? 6.438 2.258 -10.168 1.00 89.12 82 LYS A CA 1
ATOM 625 C C . LYS A 1 82 ? 5.030 1.802 -9.787 1.00 89.12 82 LYS A C 1
ATOM 627 O O . LYS A 1 82 ? 4.394 1.036 -10.504 1.00 89.12 82 LYS A O 1
ATOM 632 N N . ILE A 1 83 ? 4.527 2.310 -8.663 1.00 91.56 83 ILE A N 1
ATOM 633 C CA . ILE A 1 83 ? 3.098 2.228 -8.317 1.00 91.56 83 ILE A CA 1
ATOM 634 C C . ILE A 1 83 ? 2.498 3.593 -8.603 1.00 91.56 83 ILE A C 1
ATOM 636 O O . ILE A 1 83 ? 2.865 4.558 -7.941 1.00 91.56 83 ILE A O 1
ATOM 640 N N . VAL A 1 84 ? 1.570 3.696 -9.549 1.00 92.12 84 VAL A N 1
ATOM 641 C CA . VAL A 1 84 ? 0.841 4.947 -9.823 1.00 92.12 84 VAL A CA 1
ATOM 642 C C . VAL A 1 84 ? -0.450 5.006 -9.025 1.00 92.12 84 VAL A C 1
ATOM 644 O O . VAL A 1 84 ? -0.805 6.057 -8.498 1.00 92.12 84 VAL A O 1
ATOM 647 N N . ASN A 1 85 ? -1.142 3.876 -8.911 1.00 92.62 85 ASN A N 1
ATOM 648 C CA . ASN A 1 85 ? -2.426 3.790 -8.235 1.00 92.62 85 ASN A CA 1
ATOM 649 C C . ASN A 1 85 ? -2.419 2.660 -7.210 1.00 92.62 85 ASN A C 1
ATOM 651 O O . ASN A 1 85 ? -1.915 1.571 -7.472 1.00 92.62 85 ASN A O 1
ATOM 655 N N . VAL A 1 86 ? -3.041 2.904 -6.065 1.00 93.94 86 VAL A N 1
ATOM 656 C CA . VAL A 1 86 ? -3.349 1.887 -5.061 1.00 93.94 86 VAL A CA 1
ATOM 657 C C . VAL A 1 86 ? -4.856 1.779 -4.965 1.00 93.94 86 VAL A C 1
ATOM 659 O O . VAL A 1 86 ? -5.535 2.769 -4.696 1.00 93.94 86 VAL A O 1
ATOM 662 N N . TRP A 1 87 ? -5.385 0.585 -5.199 1.00 93.88 87 TRP A N 1
ATOM 663 C CA . TRP A 1 87 ? -6.812 0.324 -5.105 1.00 93.88 87 TRP A CA 1
ATOM 664 C C . TRP A 1 87 ? -7.130 -0.253 -3.727 1.00 93.88 87 TRP A C 1
ATOM 666 O O . TRP A 1 87 ? -6.710 -1.356 -3.373 1.00 93.88 87 TRP A O 1
ATOM 676 N N . CYS A 1 88 ? -7.904 0.508 -2.966 1.00 94.56 88 CYS A N 1
ATOM 677 C CA . CYS A 1 88 ? -8.469 0.153 -1.678 1.00 94.56 88 CYS A CA 1
ATOM 678 C C . CYS A 1 88 ? -9.944 -0.230 -1.819 1.00 94.56 88 CYS A C 1
ATOM 680 O O . CYS A 1 88 ? -10.690 0.404 -2.565 1.00 94.56 88 CYS A O 1
ATOM 682 N N . LYS A 1 89 ? -10.380 -1.251 -1.087 1.00 93.62 89 LYS A N 1
ATOM 683 C CA . LYS A 1 89 ? -11.780 -1.687 -1.071 1.00 93.62 89 LYS A CA 1
ATOM 684 C C . LYS A 1 89 ? -12.254 -1.930 0.341 1.00 93.62 89 LYS A C 1
ATOM 686 O O . LYS A 1 89 ? -11.523 -2.503 1.149 1.00 93.62 89 LYS A O 1
ATOM 691 N N . PHE A 1 90 ? -13.491 -1.544 0.624 1.00 92.75 90 PHE A N 1
ATOM 692 C CA . PHE A 1 90 ? -14.140 -1.833 1.892 1.00 92.75 90 PHE A CA 1
ATOM 693 C C . PHE A 1 90 ? -14.400 -3.341 2.047 1.00 92.75 90 PHE A C 1
ATOM 695 O O . PHE A 1 90 ? -15.227 -3.919 1.338 1.00 92.75 90 PHE A O 1
ATOM 702 N N . LEU A 1 91 ? -13.682 -3.988 2.972 1.00 91.81 91 LEU A N 1
ATOM 703 C CA . LEU A 1 91 ? -13.746 -5.442 3.197 1.00 91.81 91 LEU A CA 1
ATOM 704 C C . LEU A 1 91 ? -14.290 -5.828 4.577 1.00 91.81 91 LEU A C 1
ATOM 706 O O . LEU A 1 91 ? -14.626 -6.992 4.797 1.00 91.81 91 LEU A O 1
ATOM 710 N N . PHE A 1 92 ? -14.405 -4.878 5.509 1.00 92.56 92 PHE A N 1
ATOM 711 C CA . PHE A 1 92 ? -14.734 -5.172 6.907 1.00 92.56 92 PHE A CA 1
ATOM 712 C C . PHE A 1 92 ? -16.051 -4.512 7.358 1.00 92.56 92 PHE A C 1
ATOM 714 O O . PHE A 1 92 ? -16.029 -3.604 8.190 1.00 92.56 92 PHE A O 1
ATOM 721 N N . PRO A 1 93 ? -17.222 -4.972 6.870 1.00 91.06 93 PRO A N 1
ATOM 722 C CA . PRO A 1 93 ? -18.517 -4.336 7.147 1.00 91.06 93 PRO A CA 1
ATOM 723 C C . PRO A 1 93 ? -18.952 -4.331 8.616 1.00 91.06 93 PRO A C 1
ATOM 725 O O . PRO A 1 93 ? -19.725 -3.468 9.019 1.00 91.06 93 PRO A O 1
ATOM 728 N N . TYR A 1 94 ? -18.465 -5.270 9.426 1.00 91.69 94 TYR A N 1
ATOM 729 C CA . TYR A 1 94 ? -18.792 -5.387 10.851 1.00 91.69 94 TYR A CA 1
ATOM 730 C C . TYR A 1 94 ? -17.727 -4.778 11.761 1.00 91.69 94 TYR A C 1
ATOM 732 O O . TYR A 1 94 ? -17.824 -4.868 12.987 1.00 91.69 94 TYR A O 1
ATOM 740 N N . LYS A 1 95 ? -16.691 -4.164 11.184 1.00 93.19 95 LYS A N 1
ATOM 741 C CA . LYS A 1 95 ? -15.706 -3.424 11.958 1.00 93.19 95 LYS A CA 1
ATOM 742 C C . LYS A 1 95 ? -16.387 -2.221 12.634 1.00 93.19 95 LYS A C 1
ATOM 744 O O . LYS A 1 95 ? -17.092 -1.472 11.963 1.00 93.19 95 LYS A O 1
ATOM 749 N N . PRO A 1 96 ? -16.146 -1.973 13.933 1.00 90.88 96 PRO A N 1
ATOM 750 C CA . PRO A 1 96 ? -16.571 -0.733 14.571 1.00 90.88 96 PRO A CA 1
ATOM 751 C C . PRO A 1 96 ? -15.937 0.486 13.889 1.00 90.88 96 PRO A C 1
ATOM 753 O O . PRO A 1 96 ? -14.732 0.493 13.608 1.00 90.88 96 PRO A O 1
ATOM 756 N N . PHE A 1 97 ? -16.743 1.521 13.659 1.00 88.31 97 PHE A N 1
ATOM 757 C CA . PHE A 1 97 ? -16.290 2.774 13.062 1.00 88.31 97 PHE A CA 1
ATOM 758 C C . PHE A 1 97 ? -15.264 3.466 13.969 1.00 88.31 97 PHE A C 1
ATOM 760 O O . PHE A 1 97 ? -15.475 3.618 15.173 1.00 88.31 97 PHE A O 1
ATOM 767 N N . ALA A 1 98 ? -14.150 3.917 13.394 1.00 88.62 98 ALA A N 1
ATOM 768 C CA . ALA A 1 98 ? -13.080 4.579 14.135 1.00 88.62 98 ALA A CA 1
ATOM 769 C C . ALA A 1 98 ? -13.353 6.073 14.399 1.00 88.62 98 ALA A C 1
ATOM 771 O O . ALA A 1 98 ? -12.530 6.741 15.016 1.00 88.62 98 ALA A O 1
ATOM 772 N N . ASN A 1 99 ? -14.479 6.631 13.930 1.00 87.69 99 ASN A N 1
ATOM 773 C CA . ASN A 1 99 ? -14.791 8.072 14.002 1.00 87.69 99 ASN A CA 1
ATOM 774 C C . ASN A 1 99 ? -13.689 8.975 13.416 1.00 87.69 99 ASN A C 1
ATOM 776 O O . ASN A 1 99 ? -13.454 10.080 13.898 1.00 87.69 99 ASN A O 1
ATOM 780 N N . GLY A 1 100 ? -12.960 8.490 12.407 1.00 81.81 100 GLY A N 1
ATOM 781 C CA . GLY A 1 100 ? -11.821 9.213 11.835 1.00 81.81 100 GLY A CA 1
ATOM 782 C C . GLY A 1 100 ? -10.590 9.285 12.749 1.00 81.81 100 GLY A C 1
ATOM 783 O O . GLY A 1 100 ? -9.619 9.954 12.398 1.00 81.81 100 GLY A O 1
ATOM 784 N N . VAL A 1 101 ? -10.596 8.591 13.891 1.00 87.62 101 VAL A N 1
ATOM 785 C CA . VAL A 1 101 ? -9.455 8.514 14.806 1.00 87.62 101 VAL A CA 1
ATOM 786 C C . VAL A 1 101 ? -8.498 7.426 14.329 1.00 87.62 101 VAL A C 1
ATOM 788 O O . VAL A 1 101 ? -8.881 6.276 14.137 1.00 87.62 101 VAL A O 1
ATOM 791 N N . TYR A 1 102 ? -7.235 7.797 14.136 1.00 89.19 102 TYR A N 1
ATOM 792 C CA . TYR A 1 102 ? -6.162 6.865 13.793 1.00 89.19 102 TYR A CA 1
ATOM 793 C C . TYR A 1 102 ? -5.545 6.265 15.076 1.00 89.19 102 TYR A C 1
ATOM 795 O O . TYR A 1 102 ? -5.365 7.013 16.044 1.00 89.19 102 TYR A O 1
ATOM 803 N N . PRO A 1 103 ? -5.134 4.978 15.104 1.00 90.31 103 PRO A N 1
ATOM 804 C CA . PRO A 1 103 ? -5.115 3.998 14.009 1.00 90.31 103 PRO A CA 1
ATOM 805 C C . PRO A 1 103 ? -6.482 3.395 13.684 1.00 90.31 103 PRO A C 1
ATOM 807 O O . PRO A 1 103 ? -7.286 3.142 14.575 1.00 90.31 103 PRO A O 1
ATOM 810 N N . TYR A 1 104 ? -6.714 3.123 12.396 1.00 92.44 104 TYR A N 1
ATOM 811 C CA . TYR A 1 104 ? -7.947 2.474 11.937 1.00 92.44 104 TYR A CA 1
ATOM 812 C C . TYR A 1 104 ? -8.016 0.999 12.350 1.00 92.44 104 TYR A C 1
ATOM 814 O O . TYR A 1 104 ? -9.099 0.484 12.625 1.00 92.44 104 TYR A O 1
ATOM 822 N N . TYR A 1 105 ? -6.864 0.338 12.458 1.00 94.38 105 TYR A N 1
ATOM 823 C CA . TYR A 1 105 ? -6.729 -1.072 12.817 1.00 94.38 105 TYR A CA 1
ATOM 824 C C . TYR A 1 105 ? -5.970 -1.244 14.144 1.00 94.38 105 TYR A C 1
ATOM 826 O O . TYR A 1 105 ? -5.183 -0.372 14.516 1.00 94.38 105 TYR A O 1
ATOM 834 N N . PRO A 1 106 ? -6.212 -2.342 14.887 1.00 89.75 106 PRO A N 1
ATOM 835 C CA . PRO A 1 106 ? -5.715 -2.499 16.256 1.00 89.75 106 PRO A CA 1
ATOM 836 C C . PRO A 1 106 ? -4.190 -2.623 16.355 1.00 89.75 106 PRO A C 1
ATOM 838 O O . PRO A 1 106 ? -3.605 -2.105 17.305 1.00 89.75 106 PRO A O 1
ATOM 841 N N . ASP A 1 107 ? -3.549 -3.283 15.389 1.00 93.94 107 ASP A N 1
ATOM 842 C CA . ASP A 1 107 ? -2.093 -3.396 15.323 1.00 93.94 107 ASP A CA 1
ATOM 843 C C . ASP A 1 107 ? -1.614 -3.240 13.882 1.00 93.94 107 ASP A C 1
ATOM 845 O O . ASP A 1 107 ? -2.170 -3.848 12.967 1.00 93.94 107 ASP A O 1
ATOM 849 N N . CYS A 1 108 ? -0.599 -2.401 13.697 1.00 95.56 108 CYS A N 1
ATOM 850 C CA . CYS A 1 108 ? -0.018 -2.091 12.402 1.00 95.56 108 CYS A CA 1
ATOM 851 C C . CYS A 1 108 ? 1.499 -1.997 12.527 1.00 95.56 108 CYS A C 1
ATOM 853 O O . CYS A 1 108 ? 2.034 -1.289 13.389 1.00 95.56 108 CYS A O 1
ATOM 855 N N . PHE A 1 109 ? 2.190 -2.646 11.602 1.00 95.88 109 PHE A N 1
ATOM 856 C CA . PHE A 1 109 ? 3.639 -2.691 11.519 1.00 95.88 109 PHE A CA 1
ATOM 857 C C . PHE A 1 109 ? 4.101 -2.421 10.088 1.00 95.88 109 PHE A C 1
ATOM 859 O O . PHE A 1 109 ? 3.331 -2.471 9.132 1.00 95.88 109 PHE A O 1
ATOM 866 N N . VAL A 1 110 ? 5.379 -2.083 9.962 1.00 95.31 110 VAL A N 1
ATOM 867 C CA . VAL A 1 110 ? 5.999 -1.724 8.688 1.00 95.31 110 VAL A CA 1
ATOM 868 C C . VAL A 1 110 ? 6.881 -2.871 8.223 1.00 95.31 110 VAL A C 1
ATOM 870 O O . VAL A 1 110 ? 7.560 -3.508 9.034 1.00 95.31 110 VAL A O 1
ATOM 873 N N . LYS A 1 111 ? 6.850 -3.127 6.919 1.00 94.62 111 LYS A N 1
ATOM 874 C CA . LYS A 1 111 ? 7.647 -4.134 6.229 1.00 94.62 111 LYS A CA 1
ATOM 875 C C . LYS A 1 111 ? 8.353 -3.516 5.028 1.00 94.62 111 LYS A C 1
ATOM 877 O O . LYS A 1 111 ? 7.955 -2.464 4.531 1.00 94.62 111 LYS A O 1
ATOM 882 N N . ASN A 1 112 ? 9.402 -4.188 4.577 1.00 91.00 112 ASN A N 1
ATOM 883 C CA . ASN A 1 112 ? 10.206 -3.770 3.440 1.00 91.00 112 ASN A CA 1
ATOM 884 C C . ASN A 1 112 ? 10.099 -4.783 2.290 1.00 91.00 112 ASN A C 1
ATOM 886 O O . ASN A 1 112 ? 10.341 -5.973 2.491 1.00 91.00 112 ASN A O 1
ATOM 890 N N . TYR A 1 113 ? 9.804 -4.290 1.087 1.00 85.25 113 TYR A N 1
ATOM 891 C CA . TYR A 1 113 ? 9.582 -5.084 -0.129 1.00 85.25 113 TYR A CA 1
ATOM 892 C C . TYR A 1 113 ? 10.763 -5.940 -0.576 1.00 85.25 113 TYR A C 1
ATOM 894 O O . TYR A 1 113 ? 10.573 -6.928 -1.284 1.00 85.25 113 TYR A O 1
ATOM 902 N N . THR A 1 114 ? 11.979 -5.545 -0.212 1.00 84.75 114 THR A N 1
ATOM 903 C CA . THR A 1 114 ? 13.219 -6.162 -0.680 1.00 84.75 114 THR A CA 1
ATOM 904 C C . THR A 1 114 ? 13.430 -7.544 -0.068 1.00 84.75 114 THR A C 1
ATOM 906 O O . THR A 1 114 ? 13.905 -8.455 -0.743 1.00 84.75 114 THR A O 1
ATOM 909 N N . PHE A 1 115 ? 13.084 -7.727 1.208 1.00 86.38 115 PHE A N 1
ATOM 910 C CA . PHE A 1 115 ? 13.379 -8.968 1.940 1.00 86.38 115 PHE A CA 1
ATOM 911 C C . PHE A 1 115 ? 12.227 -9.472 2.817 1.00 86.38 115 PHE A C 1
ATOM 913 O O . PHE A 1 115 ? 12.305 -10.570 3.372 1.00 86.38 115 PHE A O 1
ATOM 920 N N . GLN A 1 116 ? 11.149 -8.701 2.965 1.00 89.94 116 GLN A N 1
ATOM 921 C CA . GLN A 1 116 ? 9.948 -9.104 3.688 1.00 89.94 116 GLN A CA 1
ATOM 922 C C . GLN A 1 116 ? 8.772 -9.019 2.730 1.00 89.94 116 GLN A C 1
ATOM 924 O O . GLN A 1 116 ? 8.151 -7.978 2.614 1.00 89.94 116 GLN A O 1
ATOM 929 N N . PHE A 1 117 ? 8.484 -10.119 2.040 1.00 91.38 117 PHE A N 1
ATOM 930 C CA . PHE A 1 117 ? 7.459 -10.128 0.993 1.00 91.38 117 PHE A CA 1
ATOM 931 C C . PHE A 1 117 ? 6.040 -10.259 1.538 1.00 91.38 117 PHE A C 1
ATOM 933 O O . PHE A 1 117 ? 5.087 -9.857 0.889 1.00 91.38 117 PHE A O 1
ATOM 940 N N . TYR A 1 118 ? 5.879 -10.822 2.734 1.00 93.50 118 TYR A N 1
ATOM 941 C CA . TYR A 1 118 ? 4.576 -11.104 3.327 1.00 93.50 118 TYR A CA 1
ATOM 942 C C . TYR A 1 118 ? 4.399 -10.339 4.634 1.00 93.50 118 TYR A C 1
ATOM 944 O O . TYR A 1 118 ? 5.338 -10.186 5.422 1.00 93.50 118 TYR A O 1
ATOM 952 N N . CYS A 1 119 ? 3.171 -9.884 4.882 1.00 94.75 119 CYS A N 1
ATOM 953 C CA . CYS A 1 119 ? 2.799 -9.309 6.167 1.00 94.75 119 CYS A CA 1
ATOM 954 C C . CYS A 1 119 ? 2.954 -10.342 7.290 1.00 94.75 119 CYS A C 1
ATOM 956 O O . CYS A 1 119 ? 3.550 -10.038 8.329 1.00 94.75 119 CYS A O 1
ATOM 958 N N . TYR A 1 120 ? 2.516 -11.581 7.041 1.00 95.06 120 TYR A N 1
ATOM 959 C CA . TYR A 1 120 ? 2.688 -12.693 7.967 1.00 95.06 120 TYR A CA 1
ATOM 960 C C . TYR A 1 120 ? 4.164 -13.076 8.143 1.00 95.06 120 TYR A C 1
ATOM 962 O O . TYR A 1 120 ? 4.907 -13.263 7.178 1.00 95.06 120 TYR A O 1
ATOM 970 N N . SER A 1 121 ? 4.592 -13.233 9.396 1.00 94.50 121 SER A N 1
ATOM 971 C CA . SER A 1 121 ? 5.936 -13.667 9.760 1.00 94.50 121 SER A CA 1
ATOM 972 C C . SER A 1 121 ? 5.872 -14.757 10.833 1.00 94.50 121 SER A C 1
ATOM 974 O O . SER A 1 121 ? 5.492 -14.462 11.966 1.00 94.50 121 SER A O 1
ATOM 976 N N . PRO A 1 122 ? 6.339 -15.989 10.549 1.00 93.25 122 PRO A N 1
ATOM 977 C CA . PRO A 1 122 ? 6.328 -17.081 11.527 1.00 93.25 122 PRO A CA 1
ATOM 978 C C . PRO A 1 122 ? 7.088 -16.752 12.819 1.00 93.25 122 PRO A C 1
ATOM 980 O O . PRO A 1 122 ? 6.695 -17.168 13.902 1.00 93.25 122 PRO A O 1
ATOM 983 N N . LYS A 1 123 ? 8.160 -15.953 12.715 1.00 95.12 123 LYS A N 1
ATOM 984 C CA . LYS A 1 123 ? 8.958 -15.497 13.863 1.00 95.12 123 LYS A CA 1
ATOM 985 C C . LYS A 1 123 ? 8.169 -14.590 14.816 1.00 95.12 123 LYS A C 1
ATOM 987 O O . LYS A 1 123 ? 8.473 -14.546 16.002 1.00 95.12 123 LYS A O 1
ATOM 992 N N . TYR A 1 124 ? 7.184 -13.863 14.295 1.00 94.69 124 TYR A N 1
ATOM 993 C CA . TYR A 1 124 ? 6.358 -12.908 15.034 1.00 94.69 124 TYR A CA 1
ATOM 994 C C . TYR A 1 124 ? 4.876 -13.236 14.828 1.00 94.69 124 TYR A C 1
ATOM 996 O O . TYR A 1 124 ? 4.089 -12.360 14.463 1.00 94.69 124 TYR A O 1
ATOM 1004 N N . HIS A 1 125 ? 4.515 -14.510 15.003 1.00 94.44 125 HIS A N 1
ATOM 1005 C CA . HIS A 1 125 ? 3.175 -15.023 14.714 1.00 94.44 125 HIS A CA 1
ATOM 1006 C C . HIS A 1 125 ? 2.077 -14.184 15.384 1.00 94.44 125 HIS A C 1
ATOM 1008 O O . HIS A 1 125 ? 1.218 -13.651 14.691 1.00 94.44 125 HIS A O 1
ATOM 1014 N N . ASP A 1 126 ? 2.174 -13.956 16.695 1.00 94.44 126 ASP A N 1
ATOM 1015 C CA . ASP A 1 126 ? 1.140 -13.254 17.474 1.00 94.44 126 ASP A CA 1
ATOM 1016 C C . ASP A 1 126 ? 0.844 -11.828 16.977 1.00 94.44 126 ASP A C 1
ATOM 1018 O O . ASP A 1 126 ? -0.288 -11.345 17.084 1.00 94.44 126 ASP A O 1
ATOM 1022 N N . ASN A 1 127 ? 1.853 -11.171 16.397 1.00 91.62 127 ASN A N 1
ATOM 1023 C CA . ASN A 1 127 ? 1.755 -9.799 15.899 1.00 91.62 127 ASN A CA 1
ATOM 1024 C C . ASN A 1 127 ? 1.359 -9.737 14.417 1.00 91.62 127 ASN A C 1
ATOM 1026 O O . ASN A 1 127 ? 0.874 -8.711 13.956 1.00 91.62 127 ASN A O 1
ATOM 1030 N N . SER A 1 128 ? 1.609 -10.802 13.651 1.00 94.94 128 SER A N 1
ATOM 1031 C CA . SER A 1 128 ? 1.495 -10.791 12.185 1.00 94.94 128 SER A CA 1
ATOM 1032 C C . SER A 1 128 ? 0.463 -11.764 11.623 1.00 94.94 128 SER A C 1
ATOM 1034 O O . SER A 1 128 ? 0.228 -11.770 10.415 1.00 94.94 128 SER A O 1
ATOM 1036 N N . VAL A 1 129 ? -0.164 -12.582 12.463 1.00 95.38 129 VAL A N 1
ATOM 1037 C CA . VAL A 1 129 ? -1.316 -13.392 12.068 1.00 95.38 129 VAL A CA 1
ATOM 1038 C C . VAL A 1 129 ? -2.471 -12.491 11.636 1.00 95.38 129 VAL A C 1
ATOM 1040 O O . VAL A 1 129 ? -2.664 -11.406 12.190 1.00 95.38 129 VAL A O 1
ATOM 1043 N N . ASP A 1 130 ? -3.208 -12.938 10.622 1.00 95.69 130 ASP A N 1
ATOM 1044 C CA . ASP A 1 130 ? -4.329 -12.214 10.025 1.00 95.69 130 ASP A CA 1
ATOM 1045 C C . ASP A 1 130 ? -3.966 -10.777 9.631 1.00 95.69 130 ASP A C 1
ATOM 1047 O O . ASP A 1 130 ? -4.710 -9.830 9.880 1.00 95.69 130 ASP A O 1
ATOM 1051 N N . SER A 1 131 ? -2.776 -10.593 9.063 1.00 96.00 131 SER A N 1
ATOM 1052 C CA . SER A 1 131 ? -2.312 -9.286 8.610 1.00 96.00 131 SER A CA 1
ATOM 1053 C C . SER A 1 131 ? -2.373 -9.144 7.093 1.00 96.00 131 SER A C 1
ATOM 1055 O O . SER A 1 131 ? -2.116 -10.091 6.344 1.00 96.00 131 SER A O 1
ATOM 1057 N N . PHE A 1 132 ? -2.710 -7.935 6.657 1.00 95.69 132 PHE A N 1
ATOM 1058 C CA . PHE A 1 132 ? -2.881 -7.551 5.259 1.00 95.69 132 PHE A CA 1
ATOM 1059 C C . PHE A 1 132 ? -2.322 -6.143 5.023 1.00 95.69 132 PHE A C 1
ATOM 1061 O O . PHE A 1 132 ? -2.095 -5.382 5.968 1.00 95.69 132 PHE A O 1
ATOM 1068 N N . VAL A 1 133 ? -2.078 -5.807 3.761 1.00 96.00 133 VAL A N 1
ATOM 1069 C CA . VAL A 1 133 ? -1.509 -4.528 3.341 1.00 96.00 133 VAL A CA 1
ATOM 1070 C C . VAL A 1 133 ? -2.581 -3.444 3.391 1.00 96.00 133 VAL A C 1
ATOM 1072 O O . VAL A 1 133 ? -3.671 -3.589 2.833 1.00 96.00 133 VAL A O 1
ATOM 1075 N N . THR A 1 134 ? -2.260 -2.333 4.048 1.00 95.94 134 THR A N 1
ATOM 1076 C CA . THR A 1 134 ? -3.136 -1.155 4.126 1.00 95.94 134 THR A CA 1
ATOM 1077 C C . THR A 1 134 ? -2.559 0.063 3.434 1.00 95.94 134 THR A C 1
ATOM 1079 O O . THR A 1 134 ? -3.307 0.989 3.141 1.00 95.94 134 THR A O 1
ATOM 1082 N N . GLY A 1 135 ? -1.257 0.101 3.156 1.00 95.06 135 GLY A N 1
ATOM 1083 C CA . GLY A 1 135 ? -0.657 1.283 2.559 1.00 95.06 135 GLY A CA 1
ATOM 1084 C C . GLY A 1 135 ? 0.793 1.114 2.152 1.00 95.06 135 GLY A C 1
ATOM 1085 O O . GLY A 1 135 ? 1.462 0.147 2.518 1.00 95.06 135 GLY A O 1
ATOM 1086 N N . PHE A 1 136 ? 1.263 2.115 1.422 1.00 94.88 136 PHE A N 1
ATOM 1087 C CA . PHE A 1 136 ? 2.586 2.203 0.828 1.00 94.88 136 PHE A CA 1
ATOM 1088 C C . PHE A 1 136 ? 3.234 3.516 1.270 1.00 94.88 136 PHE A C 1
ATOM 1090 O O . PHE A 1 136 ? 2.568 4.540 1.432 1.00 94.88 136 PHE A O 1
ATOM 1097 N N . TRP A 1 137 ? 4.537 3.482 1.504 1.00 93.69 137 TRP A N 1
ATOM 1098 C CA . TRP A 1 137 ? 5.327 4.639 1.888 1.00 93.69 137 TRP A CA 1
ATOM 1099 C C . TRP A 1 137 ? 6.525 4.779 0.964 1.00 93.69 137 TRP A C 1
ATOM 1101 O O . TRP A 1 137 ? 7.217 3.802 0.666 1.00 93.69 137 TRP A O 1
ATOM 1111 N N . ASP A 1 138 ? 6.749 6.018 0.551 1.00 90.81 138 ASP A N 1
ATOM 1112 C CA . ASP A 1 138 ? 7.925 6.474 -0.170 1.00 90.81 138 ASP A CA 1
ATOM 1113 C C . ASP A 1 138 ? 8.228 7.914 0.264 1.00 90.81 138 ASP A C 1
ATOM 1115 O O . ASP A 1 138 ? 7.321 8.639 0.694 1.00 90.81 138 ASP A O 1
ATOM 1119 N N . ASP A 1 139 ? 9.486 8.326 0.170 1.00 89.19 139 ASP A N 1
ATOM 1120 C CA . ASP A 1 139 ? 9.928 9.703 0.378 1.00 89.19 139 ASP A CA 1
ATOM 1121 C C . ASP A 1 139 ? 10.101 10.486 -0.935 1.00 89.19 139 ASP A C 1
ATOM 1123 O O . ASP A 1 139 ? 10.248 11.711 -0.897 1.00 89.19 139 ASP A O 1
ATOM 1127 N N . GLU A 1 140 ? 9.988 9.823 -2.087 1.00 87.69 140 GLU A N 1
ATOM 1128 C CA . GLU A 1 140 ? 10.063 10.448 -3.409 1.00 87.69 140 GLU A CA 1
ATOM 1129 C C . GLU A 1 140 ? 8.721 10.966 -3.935 1.00 87.69 140 GLU A C 1
ATOM 1131 O O . GLU A 1 140 ? 7.647 10.529 -3.543 1.00 87.69 140 GLU A O 1
ATOM 1136 N N . SER A 1 141 ? 8.759 11.892 -4.902 1.00 84.75 141 SER A N 1
ATOM 1137 C CA . SER A 1 141 ? 7.545 12.501 -5.478 1.00 84.75 141 SER A CA 1
ATOM 1138 C C . SER A 1 141 ? 6.574 11.516 -6.152 1.00 84.75 141 SER A C 1
ATOM 1140 O O . SER A 1 141 ? 5.407 11.858 -6.371 1.00 84.75 141 SER A O 1
ATOM 1142 N N . GLN A 1 142 ? 7.067 10.325 -6.475 1.00 84.12 142 GLN A N 1
ATOM 1143 C CA . GLN A 1 142 ? 6.399 9.208 -7.128 1.00 84.12 142 GLN A CA 1
ATOM 1144 C C . GLN A 1 142 ? 6.941 7.924 -6.521 1.00 84.12 142 GLN A C 1
ATOM 1146 O O . GLN A 1 142 ? 8.115 7.881 -6.177 1.00 84.12 142 GLN A O 1
ATOM 1151 N N . PHE A 1 143 ? 6.104 6.890 -6.453 1.00 88.44 143 PHE A N 1
ATOM 1152 C CA . PHE A 1 143 ? 6.511 5.601 -5.913 1.00 88.44 143 PHE A CA 1
ATOM 1153 C C . PHE A 1 143 ? 7.377 4.834 -6.917 1.00 88.44 143 PHE A C 1
ATOM 1155 O O . PHE A 1 143 ? 6.834 4.077 -7.722 1.00 88.44 143 PHE A O 1
ATOM 1162 N N . PHE A 1 144 ? 8.694 5.035 -6.909 1.00 87.12 144 PHE A N 1
ATOM 1163 C CA . PHE A 1 144 ? 9.611 4.377 -7.847 1.00 87.12 144 PHE A CA 1
ATOM 1164 C C . PHE A 1 144 ? 10.293 3.154 -7.245 1.00 87.12 144 PHE A C 1
ATOM 1166 O O . PHE A 1 144 ? 10.764 3.173 -6.111 1.00 87.12 144 PHE A O 1
ATOM 1173 N N . VAL A 1 145 ? 10.399 2.096 -8.049 1.00 83.81 145 VAL A N 1
ATOM 1174 C CA . VAL A 1 145 ? 10.989 0.812 -7.649 1.00 83.81 145 VAL A CA 1
ATOM 1175 C C . VAL A 1 145 ? 12.152 0.396 -8.559 1.00 83.81 145 VAL A C 1
ATOM 1177 O O . VAL A 1 145 ? 13.007 -0.373 -8.116 1.00 83.81 145 VAL A O 1
ATOM 1180 N N . ASN A 1 146 ? 12.262 0.958 -9.771 1.00 78.06 146 ASN A N 1
ATOM 1181 C CA . ASN A 1 146 ? 13.289 0.655 -10.786 1.00 78.06 146 ASN A CA 1
ATOM 1182 C C . ASN A 1 146 ? 14.694 1.197 -10.485 1.00 78.06 146 ASN A C 1
ATOM 1184 O O . ASN A 1 146 ? 15.325 1.901 -11.274 1.00 78.06 146 ASN A O 1
ATOM 1188 N N . ARG A 1 147 ? 15.231 0.839 -9.329 1.00 74.00 147 ARG A N 1
ATOM 1189 C CA . ARG A 1 147 ? 16.600 1.183 -8.947 1.00 74.00 147 ARG A CA 1
ATOM 1190 C C . ARG A 1 147 ? 17.490 -0.025 -9.227 1.00 74.00 147 ARG A C 1
ATOM 1192 O O . ARG A 1 147 ? 17.064 -1.151 -9.044 1.00 74.00 147 ARG A O 1
ATOM 1199 N N . LYS A 1 148 ? 18.732 0.171 -9.678 1.00 70.62 148 LYS A N 1
ATOM 1200 C CA . LYS A 1 148 ? 19.690 -0.947 -9.865 1.00 70.62 148 LYS A CA 1
ATOM 1201 C C . LYS A 1 148 ? 20.331 -1.413 -8.562 1.00 70.62 148 LYS A C 1
ATOM 1203 O O . LYS A 1 148 ? 20.915 -2.489 -8.493 1.00 70.62 148 LYS A O 1
ATOM 1208 N N . ILE A 1 149 ? 20.268 -0.569 -7.539 1.00 76.25 149 ILE A N 1
ATOM 1209 C CA . ILE A 1 149 ? 20.835 -0.829 -6.223 1.00 76.25 149 ILE A CA 1
ATOM 1210 C C . ILE A 1 149 ? 19.720 -1.387 -5.342 1.00 76.25 149 ILE A C 1
ATOM 1212 O O . ILE A 1 149 ? 18.583 -0.929 -5.415 1.00 76.25 149 ILE A O 1
ATOM 1216 N N . VAL A 1 150 ? 20.055 -2.377 -4.515 1.00 70.81 150 VAL A N 1
ATOM 1217 C CA . VAL A 1 150 ? 19.177 -2.825 -3.435 1.00 70.81 150 VAL A CA 1
ATOM 1218 C C . VAL A 1 150 ? 19.046 -1.682 -2.437 1.00 70.81 150 VAL A C 1
ATOM 1220 O O . VAL A 1 150 ? 19.987 -1.384 -1.702 1.00 70.81 150 VAL A O 1
ATOM 1223 N N . ASP A 1 151 ? 17.892 -1.035 -2.433 1.00 75.56 151 ASP A N 1
ATOM 1224 C CA . ASP A 1 151 ? 17.547 -0.005 -1.470 1.00 75.56 151 ASP A CA 1
ATOM 1225 C C . ASP A 1 151 ? 16.297 -0.396 -0.677 1.00 75.56 151 ASP A C 1
ATOM 1227 O O . ASP A 1 151 ? 15.409 -1.102 -1.161 1.00 75.56 151 ASP A O 1
ATOM 1231 N N . ASP A 1 152 ? 16.271 0.079 0.562 1.00 79.62 152 ASP A N 1
ATOM 1232 C CA . ASP A 1 152 ? 15.262 -0.224 1.572 1.00 79.62 152 ASP A CA 1
ATOM 1233 C C . ASP A 1 152 ? 14.344 0.978 1.839 1.00 79.62 152 ASP A C 1
ATOM 1235 O O . ASP A 1 152 ? 13.797 1.138 2.932 1.00 79.62 152 ASP A O 1
ATOM 1239 N N . ILE A 1 153 ? 14.232 1.861 0.843 1.00 84.56 153 ILE A N 1
ATOM 1240 C CA . ILE A 1 153 ? 13.556 3.152 0.968 1.00 84.56 153 ILE A CA 1
ATOM 1241 C C . ILE A 1 153 ? 12.045 2.948 0.945 1.00 84.56 153 ILE A C 1
ATOM 1243 O O . ILE A 1 153 ? 11.330 3.463 1.801 1.00 84.56 153 ILE A O 1
ATOM 1247 N N . ASN A 1 154 ? 11.548 2.133 0.020 1.00 89.38 154 ASN A N 1
ATOM 1248 C CA . ASN A 1 154 ? 10.121 1.900 -0.090 1.00 89.38 154 ASN A CA 1
ATOM 1249 C C . ASN A 1 154 ? 9.681 0.880 0.981 1.00 89.38 154 ASN A C 1
ATOM 1251 O O . ASN A 1 154 ? 10.199 -0.237 1.069 1.00 89.38 154 ASN A O 1
ATOM 1255 N N . ALA A 1 155 ? 8.671 1.245 1.772 1.00 93.00 155 ALA A N 1
ATOM 1256 C CA . ALA A 1 155 ? 8.104 0.382 2.806 1.00 93.00 155 ALA A CA 1
ATOM 1257 C C . ALA A 1 155 ? 6.590 0.256 2.643 1.00 93.00 155 ALA A C 1
ATOM 1259 O O . ALA A 1 155 ? 5.944 1.181 2.154 1.00 93.00 155 ALA A O 1
ATOM 1260 N N . TYR A 1 156 ? 6.013 -0.864 3.076 1.00 94.69 156 TYR A N 1
ATOM 1261 C CA . TYR A 1 156 ? 4.564 -1.032 3.156 1.00 94.69 156 TYR A CA 1
ATOM 1262 C C . TYR A 1 156 ? 4.105 -1.242 4.580 1.00 94.69 156 TYR A C 1
ATOM 1264 O O . TYR A 1 156 ? 4.839 -1.711 5.456 1.00 94.69 156 TYR A O 1
ATOM 1272 N N . LYS A 1 157 ? 2.847 -0.890 4.798 1.00 95.94 157 LYS A N 1
ATOM 1273 C CA . LYS A 1 157 ? 2.170 -1.066 6.063 1.00 95.94 157 LYS A CA 1
ATOM 1274 C C . LYS A 1 157 ? 1.304 -2.302 6.006 1.00 95.94 157 LYS A C 1
ATOM 1276 O O . LYS A 1 157 ? 0.464 -2.453 5.122 1.00 95.94 157 LYS A O 1
ATOM 1281 N N . CYS A 1 158 ? 1.497 -3.136 7.011 1.00 96.56 158 CYS A N 1
ATOM 1282 C CA . CYS A 1 158 ? 0.663 -4.278 7.297 1.00 96.56 158 CYS A CA 1
ATOM 1283 C C . CYS A 1 158 ? -0.127 -3.994 8.564 1.00 96.56 158 CYS A C 1
ATOM 1285 O O . CYS A 1 158 ? 0.452 -3.585 9.572 1.00 96.56 158 CYS A O 1
ATOM 1287 N N . CYS A 1 159 ? -1.428 -4.240 8.535 1.00 96.62 159 CYS A N 1
ATOM 1288 C CA . CYS A 1 159 ? -2.278 -4.152 9.710 1.00 96.62 159 CYS A CA 1
ATOM 1289 C C . CYS A 1 159 ? -3.007 -5.468 9.931 1.00 96.62 159 CYS A C 1
ATOM 1291 O O . CYS A 1 159 ? -3.291 -6.208 8.990 1.00 96.62 159 CYS A O 1
ATOM 1293 N N . ARG A 1 160 ? -3.309 -5.754 11.193 1.00 95.88 160 ARG A N 1
ATOM 1294 C CA . ARG A 1 160 ? -4.099 -6.914 11.587 1.00 95.88 160 ARG A CA 1
ATOM 1295 C C . ARG A 1 160 ? -5.582 -6.674 11.324 1.00 95.88 160 ARG A C 1
ATOM 1297 O O . ARG A 1 160 ? -6.088 -5.564 11.523 1.00 95.88 160 ARG A O 1
ATOM 1304 N N . THR A 1 161 ? -6.284 -7.724 10.913 1.00 95.31 161 THR A N 1
ATOM 1305 C CA . THR A 1 161 ? -7.736 -7.704 10.744 1.00 95.31 161 THR A CA 1
ATOM 1306 C C . THR A 1 161 ? -8.455 -7.284 12.030 1.00 95.31 161 THR A C 1
ATOM 1308 O O . THR A 1 161 ? -7.973 -7.510 13.148 1.00 95.31 161 THR A O 1
ATOM 1311 N N . PRO A 1 162 ? -9.639 -6.656 11.912 1.00 94.56 162 PRO A N 1
ATOM 1312 C CA . PRO A 1 162 ? -10.501 -6.422 13.061 1.00 94.56 162 PRO A CA 1
ATOM 1313 C C . PRO A 1 162 ? -10.917 -7.734 13.732 1.00 94.56 162 PRO A C 1
ATOM 1315 O O . PRO A 1 162 ? -10.948 -8.799 13.114 1.00 94.56 162 PRO A O 1
ATOM 1318 N N . ARG A 1 163 ? -11.314 -7.655 15.005 1.00 92.56 163 ARG A N 1
ATOM 1319 C CA . ARG A 1 163 ? -11.800 -8.824 15.748 1.00 92.56 163 ARG A CA 1
ATOM 1320 C C . ARG A 1 163 ? -12.965 -9.494 15.006 1.00 92.56 163 ARG A C 1
ATOM 1322 O O . ARG A 1 163 ? -13.939 -8.829 14.672 1.00 92.56 163 ARG A O 1
ATOM 1329 N N . GLY A 1 164 ? -12.870 -10.810 14.817 1.00 92.75 164 GLY A N 1
ATOM 1330 C CA . GLY A 1 164 ? -13.881 -11.617 14.122 1.00 92.75 164 GLY A CA 1
ATOM 1331 C C . GLY A 1 164 ? -13.593 -11.855 12.637 1.00 92.75 164 GLY A C 1
ATOM 1332 O O . GLY A 1 164 ? -14.297 -12.643 12.018 1.00 92.75 164 GLY A O 1
ATOM 1333 N N . TYR A 1 165 ? -12.550 -11.231 12.090 1.00 94.00 165 TYR A N 1
ATOM 1334 C CA . TYR A 1 165 ? -12.063 -11.473 10.735 1.00 94.00 165 TYR A CA 1
ATOM 1335 C C . TYR A 1 165 ? -10.733 -12.216 10.774 1.00 94.00 165 TYR A C 1
ATOM 1337 O O . TYR A 1 165 ? -9.904 -11.953 11.646 1.00 94.00 165 TYR A O 1
ATOM 1345 N N . TYR A 1 166 ? -10.516 -13.096 9.805 1.00 93.31 166 TYR A N 1
ATOM 1346 C CA . TYR A 1 166 ? -9.271 -13.837 9.632 1.00 93.31 166 TYR A CA 1
ATOM 1347 C C . TYR A 1 166 ? -8.841 -13.791 8.168 1.00 93.31 166 TYR A C 1
ATOM 1349 O O . TYR A 1 166 ? -9.670 -13.594 7.275 1.00 93.31 166 TYR A O 1
ATOM 1357 N N . VAL A 1 167 ? -7.543 -13.956 7.931 1.00 91.81 167 VAL A N 1
ATOM 1358 C CA . VAL A 1 167 ? -6.997 -14.110 6.583 1.00 91.81 167 VAL A CA 1
ATOM 1359 C C . VAL A 1 167 ? -6.877 -15.600 6.304 1.00 91.81 167 VAL A C 1
ATOM 1361 O O . VAL A 1 167 ? -6.173 -16.321 7.010 1.00 91.81 167 VAL A O 1
ATOM 1364 N N . ASP A 1 168 ? -7.565 -16.076 5.270 1.00 89.25 168 ASP A N 1
ATOM 1365 C CA . ASP A 1 168 ? -7.394 -17.452 4.816 1.00 89.25 168 ASP A CA 1
ATOM 1366 C C . ASP A 1 168 ? -6.108 -17.585 3.991 1.00 89.25 168 ASP A C 1
ATOM 1368 O O . ASP A 1 168 ? -6.087 -17.369 2.780 1.00 89.25 168 ASP A O 1
ATOM 1372 N N . TYR A 1 169 ? -5.023 -17.965 4.664 1.00 83.94 169 TYR A N 1
ATOM 1373 C CA . TYR A 1 169 ? -3.740 -18.238 4.019 1.00 83.94 169 TYR A CA 1
ATOM 1374 C C . TYR A 1 169 ? -3.730 -19.540 3.196 1.00 83.94 169 TYR A C 1
ATOM 1376 O O . TYR A 1 169 ? -2.777 -19.757 2.449 1.00 83.94 169 TYR A O 1
ATOM 1384 N N . ALA A 1 170 ? -4.742 -20.414 3.309 1.00 80.81 170 ALA A N 1
ATOM 1385 C CA . ALA A 1 170 ? -4.821 -21.635 2.502 1.00 80.81 170 ALA A CA 1
ATOM 1386 C C . ALA A 1 170 ? -5.297 -21.339 1.073 1.00 80.81 170 ALA A C 1
ATOM 1388 O O . ALA A 1 170 ? -4.816 -21.954 0.123 1.00 80.81 170 ALA A O 1
ATOM 1389 N N . SER A 1 171 ? -6.174 -20.347 0.912 1.00 72.62 171 SER A N 1
ATOM 1390 C CA . SER A 1 171 ? -6.644 -19.847 -0.386 1.00 72.62 171 SER A CA 1
ATOM 1391 C C . SER A 1 171 ? -5.708 -18.785 -0.985 1.00 72.62 171 SER A C 1
ATOM 1393 O O . SER A 1 171 ? -6.172 -17.846 -1.626 1.00 72.62 171 SER A O 1
ATOM 1395 N N . CYS A 1 172 ? -4.396 -18.876 -0.740 1.00 66.25 172 CYS A N 1
ATOM 1396 C CA . CYS A 1 172 ? -3.430 -17.872 -1.188 1.00 66.25 172 CYS A CA 1
ATOM 1397 C C . CYS A 1 172 ? -3.330 -17.848 -2.723 1.00 66.25 172 CYS A C 1
ATOM 1399 O O . CYS A 1 172 ? -2.883 -18.820 -3.336 1.00 66.25 172 CYS A O 1
ATOM 1401 N N . TYR A 1 173 ? -3.721 -16.727 -3.335 1.00 73.56 173 TYR A N 1
ATOM 1402 C CA . TYR A 1 173 ? -3.537 -16.473 -4.762 1.00 73.56 173 TYR A CA 1
ATOM 1403 C C . TYR A 1 173 ? -2.344 -15.547 -4.952 1.00 73.56 173 TYR A C 1
ATOM 1405 O O . TYR A 1 173 ? -2.331 -14.427 -4.446 1.00 73.56 173 TYR A O 1
ATOM 1413 N N . TYR A 1 174 ? -1.354 -16.033 -5.692 1.00 77.56 174 TYR A N 1
ATOM 1414 C CA . TYR A 1 174 ? -0.278 -15.201 -6.204 1.00 77.56 174 TYR A CA 1
ATOM 1415 C C . TYR A 1 174 ? -0.748 -14.526 -7.488 1.00 77.56 174 TYR A C 1
ATOM 1417 O O . TYR A 1 174 ? -1.327 -15.191 -8.351 1.00 77.56 174 TYR A O 1
ATOM 1425 N N . MET A 1 175 ? -0.520 -13.224 -7.609 1.00 82.88 175 MET A N 1
ATOM 1426 C CA . MET A 1 175 ? -1.031 -12.426 -8.717 1.00 82.88 175 MET A CA 1
ATOM 1427 C C . MET A 1 175 ? 0.165 -11.775 -9.407 1.00 82.88 175 MET A C 1
ATOM 1429 O O . MET A 1 175 ? 0.518 -10.634 -9.107 1.00 82.88 175 MET A O 1
ATOM 1433 N N . PRO A 1 176 ? 0.830 -12.516 -10.315 1.00 83.00 176 PRO A N 1
ATOM 1434 C CA . PRO A 1 176 ? 2.063 -12.045 -10.919 1.00 83.00 176 PRO A CA 1
ATOM 1435 C C . PRO A 1 176 ? 1.800 -10.765 -11.710 1.00 83.00 176 PRO A C 1
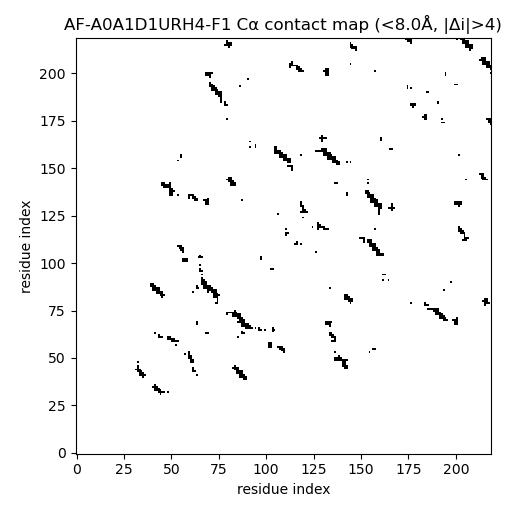ATOM 1437 O O . PRO A 1 176 ? 0.730 -10.582 -12.278 1.00 83.00 176 PRO A O 1
ATOM 1440 N N . THR A 1 177 ? 2.794 -9.887 -11.790 1.00 85.12 177 THR A N 1
ATOM 1441 C CA . THR A 1 177 ? 2.729 -8.673 -12.622 1.00 85.12 177 THR A CA 1
ATOM 1442 C C . THR A 1 177 ? 3.012 -8.925 -14.096 1.00 85.12 177 THR A C 1
ATOM 1444 O O . THR A 1 177 ? 2.934 -8.018 -14.921 1.00 85.12 177 THR A O 1
ATOM 1447 N N . ARG A 1 178 ? 3.297 -10.183 -14.421 1.00 85.12 178 ARG A N 1
ATOM 1448 C CA . ARG A 1 178 ? 3.704 -10.673 -15.725 1.00 85.12 178 ARG A CA 1
ATOM 1449 C C . ARG A 1 178 ? 3.079 -12.023 -16.020 1.00 85.12 178 ARG A C 1
ATOM 1451 O O . ARG A 1 178 ? 2.665 -12.746 -15.110 1.00 85.12 178 ARG A O 1
ATOM 1458 N N . ASP A 1 179 ? 3.050 -12.359 -17.293 1.00 81.31 179 ASP A N 1
ATOM 1459 C CA . ASP A 1 179 ? 2.600 -13.647 -17.774 1.00 81.31 179 ASP A CA 1
ATOM 1460 C C . ASP A 1 179 ? 3.686 -14.737 -17.639 1.00 81.31 179 ASP A C 1
ATOM 1462 O O . ASP A 1 179 ? 4.777 -14.536 -17.094 1.00 81.31 179 ASP A O 1
ATOM 1466 N N . GLN A 1 180 ? 3.375 -15.934 -18.140 1.00 81.56 180 GLN A N 1
ATOM 1467 C CA . GLN A 1 180 ? 4.284 -17.085 -18.123 1.00 81.56 180 GLN A CA 1
ATOM 1468 C C . GLN A 1 180 ? 5.525 -16.926 -19.022 1.00 81.56 180 GLN A C 1
ATOM 1470 O O . GLN A 1 180 ? 6.493 -17.667 -18.845 1.00 81.56 180 GLN A O 1
ATOM 1475 N N . TYR A 1 181 ? 5.500 -16.000 -19.983 1.00 82.00 181 TYR A N 1
ATOM 1476 C CA . TYR A 1 181 ? 6.621 -15.685 -20.874 1.00 82.00 181 TYR A CA 1
ATOM 1477 C C . TYR A 1 181 ? 7.510 -14.572 -20.306 1.00 82.00 181 TYR A C 1
ATOM 1479 O O . TYR A 1 181 ? 8.609 -14.331 -20.809 1.00 82.00 181 TYR A O 1
ATOM 1487 N N . GLY A 1 182 ? 7.085 -13.970 -19.195 1.00 75.88 182 GLY A N 1
ATOM 1488 C CA . GLY A 1 182 ? 7.795 -12.912 -18.500 1.00 75.88 182 GLY A CA 1
ATOM 1489 C C . GLY A 1 182 ? 7.464 -11.518 -19.022 1.00 75.88 182 GLY A C 1
ATOM 1490 O O . GLY A 1 182 ? 8.142 -10.572 -18.621 1.00 75.88 182 GLY A O 1
ATOM 1491 N N . GLU A 1 183 ? 6.444 -11.398 -19.871 1.00 78.38 183 GLU A N 1
ATOM 1492 C CA . GLU A 1 183 ? 5.923 -10.129 -20.370 1.00 78.38 183 GLU A CA 1
ATOM 1493 C C . GLU A 1 183 ? 4.993 -9.526 -19.315 1.00 78.38 183 GLU A C 1
ATOM 1495 O O . GLU A 1 183 ? 4.142 -10.217 -18.752 1.00 78.38 183 GLU A O 1
ATOM 1500 N N . TYR A 1 184 ? 5.172 -8.245 -18.999 1.00 78.62 184 TYR A N 1
ATOM 1501 C CA . TYR A 1 184 ? 4.260 -7.547 -18.095 1.00 78.62 184 TYR A CA 1
ATOM 1502 C C . TYR A 1 184 ? 2.883 -7.437 -18.745 1.00 78.62 184 TYR A C 1
ATOM 1504 O O . TYR A 1 184 ? 2.788 -7.340 -19.965 1.00 78.62 184 TYR A O 1
ATOM 1512 N N . TYR A 1 185 ? 1.817 -7.480 -17.940 1.00 74.62 185 TYR A N 1
ATOM 1513 C CA . TYR A 1 185 ? 0.457 -7.361 -18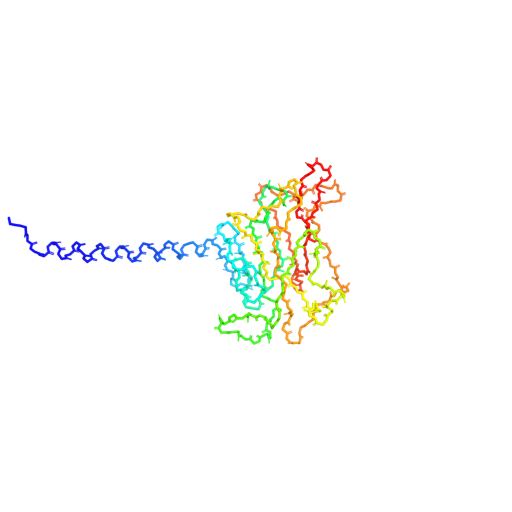.468 1.00 74.62 185 TYR A CA 1
ATOM 1514 C C . TYR A 1 185 ? 0.256 -5.993 -19.121 1.00 74.62 185 TYR A C 1
ATOM 1516 O O . TYR A 1 185 ? -0.085 -5.035 -18.434 1.00 74.62 185 TYR A O 1
ATOM 1524 N N . ASP A 1 186 ? 0.446 -5.900 -20.436 1.00 62.31 186 ASP A N 1
ATOM 1525 C CA . ASP A 1 186 ? 0.434 -4.644 -21.160 1.00 62.31 186 ASP A CA 1
ATOM 1526 C C . ASP A 1 186 ? -0.979 -4.238 -21.583 1.00 62.31 186 ASP A C 1
ATOM 1528 O O . ASP A 1 186 ? -1.686 -4.869 -22.364 1.00 62.31 186 ASP A O 1
ATOM 1532 N N . ALA A 1 187 ? -1.423 -3.112 -21.047 1.00 60.12 187 ALA A N 1
ATOM 1533 C CA . ALA A 1 187 ? -2.558 -2.393 -21.583 1.00 60.12 187 ALA A CA 1
ATOM 1534 C C . ALA A 1 187 ? -2.067 -1.005 -21.962 1.00 60.12 187 ALA A C 1
ATOM 1536 O O . ALA A 1 187 ? -1.331 -0.370 -21.213 1.00 60.12 187 ALA A O 1
ATOM 1537 N N . THR A 1 188 ? -2.501 -0.513 -23.122 1.00 60.44 188 THR A N 1
ATOM 1538 C CA . THR A 1 188 ? -1.951 0.690 -23.769 1.00 60.44 188 THR A CA 1
ATOM 1539 C C . THR A 1 188 ? -1.954 1.940 -22.879 1.00 60.44 188 THR A C 1
ATOM 1541 O O . THR A 1 188 ? -1.205 2.868 -23.154 1.00 60.44 188 THR A O 1
ATOM 1544 N N . ASN A 1 189 ? -2.789 1.985 -21.832 1.00 64.56 189 ASN A N 1
ATOM 1545 C CA . ASN A 1 189 ? -2.914 3.157 -20.965 1.00 64.56 189 ASN A CA 1
ATOM 1546 C C . ASN A 1 189 ? -2.898 2.870 -19.449 1.00 64.56 189 ASN A C 1
ATOM 1548 O O . ASN A 1 189 ? -2.626 3.803 -18.697 1.00 64.56 189 ASN A O 1
ATOM 1552 N N . VAL A 1 190 ? -3.236 1.659 -18.977 1.00 67.06 190 VAL A N 1
ATOM 1553 C CA . VAL A 1 190 ? -3.312 1.329 -17.534 1.00 67.06 190 VAL A CA 1
ATOM 1554 C C . VAL A 1 190 ? -3.150 -0.175 -17.313 1.00 67.06 190 VAL A C 1
ATOM 1556 O O . VAL A 1 190 ? -4.010 -0.941 -17.744 1.00 67.06 190 VAL A O 1
ATOM 1559 N N . MET A 1 191 ? -2.136 -0.581 -16.551 1.00 72.81 191 MET A N 1
ATOM 1560 C CA . MET A 1 191 ? -1.980 -1.946 -16.046 1.00 72.81 191 MET A CA 1
ATOM 1561 C C . MET A 1 191 ? -2.477 -2.001 -14.603 1.00 72.81 191 MET A C 1
ATOM 1563 O O . MET A 1 191 ? -1.906 -1.361 -13.724 1.00 72.81 191 MET A O 1
ATOM 1567 N N . LEU A 1 192 ? -3.538 -2.758 -14.332 1.00 79.44 192 LEU A N 1
ATOM 1568 C CA . LEU A 1 192 ? -4.057 -2.929 -12.977 1.00 79.44 192 LEU A CA 1
ATOM 1569 C C . LEU A 1 192 ? -4.097 -4.405 -12.613 1.00 79.44 192 LEU A C 1
ATOM 1571 O O . LEU A 1 192 ? -4.764 -5.196 -13.277 1.00 79.44 192 LEU A O 1
ATOM 1575 N N . ILE A 1 193 ? -3.470 -4.737 -11.490 1.00 82.12 193 ILE A N 1
ATOM 1576 C CA . ILE A 1 193 ? -3.515 -6.079 -10.922 1.00 82.12 193 ILE A CA 1
ATOM 1577 C C . ILE A 1 193 ? -4.226 -5.965 -9.586 1.00 82.12 193 ILE A C 1
ATOM 1579 O O . ILE A 1 193 ? -3.822 -5.188 -8.717 1.00 82.12 193 ILE A O 1
ATOM 1583 N N . TYR A 1 194 ? -5.329 -6.696 -9.449 1.00 85.38 194 TYR A N 1
ATOM 1584 C CA . TYR A 1 194 ? -6.182 -6.599 -8.276 1.00 85.38 194 TYR A CA 1
ATOM 1585 C C . TYR A 1 194 ? -6.833 -7.935 -7.904 1.00 85.38 194 TYR A C 1
ATOM 1587 O O . TYR A 1 194 ? -7.017 -8.837 -8.720 1.00 85.38 194 TYR A O 1
ATOM 1595 N N . CYS A 1 195 ? -7.199 -8.031 -6.635 1.00 81.38 195 CYS A N 1
ATOM 1596 C CA . CYS A 1 195 ? -7.957 -9.095 -6.010 1.00 81.38 195 CYS A CA 1
ATOM 1597 C C . CYS A 1 195 ? -9.447 -8.948 -6.317 1.00 81.38 195 CYS A C 1
ATOM 1599 O O . CYS A 1 195 ? -10.030 -7.880 -6.126 1.00 81.38 195 CYS A O 1
ATOM 1601 N N . ALA A 1 196 ? -10.102 -10.053 -6.677 1.00 72.62 196 ALA A N 1
ATOM 1602 C CA . ALA A 1 196 ? -11.559 -10.113 -6.719 1.00 72.62 196 ALA A CA 1
ATOM 1603 C C . ALA A 1 196 ? -12.186 -9.860 -5.328 1.00 72.62 196 ALA A C 1
ATOM 1605 O O . ALA A 1 196 ? -11.513 -9.842 -4.295 1.0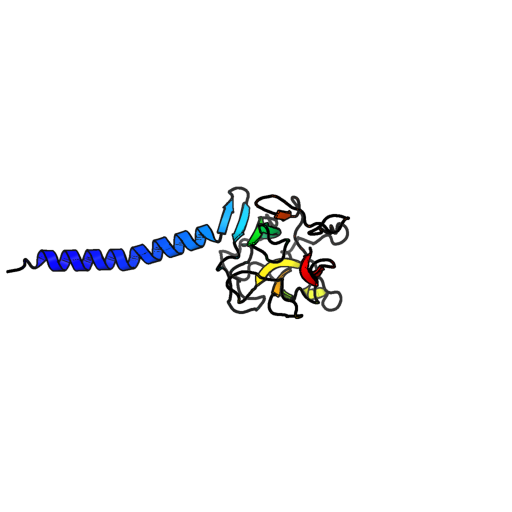0 72.62 196 ALA A O 1
ATOM 1606 N N . SER A 1 197 ? -13.507 -9.674 -5.292 1.00 77.50 197 SER A N 1
ATOM 1607 C CA . SER A 1 197 ? -14.251 -9.435 -4.050 1.00 77.50 197 SER A CA 1
ATOM 1608 C C . SER A 1 197 ? -13.977 -10.509 -2.990 1.00 77.50 197 SER A C 1
ATOM 1610 O O . SER A 1 197 ? -14.173 -11.692 -3.247 1.00 77.50 197 SER A O 1
ATOM 1612 N N . GLY A 1 198 ? -13.577 -10.077 -1.791 1.00 82.69 198 GLY A N 1
ATOM 1613 C CA . GLY A 1 198 ? -13.298 -10.958 -0.651 1.00 82.69 198 GLY A CA 1
ATOM 1614 C C . GLY A 1 198 ? -11.819 -11.290 -0.440 1.00 82.69 198 GLY A C 1
ATOM 1615 O O . GLY A 1 198 ? -11.489 -11.894 0.575 1.00 82.69 198 GLY A O 1
ATOM 1616 N N . TYR A 1 199 ? -10.933 -10.857 -1.340 1.00 88.88 199 TYR A N 1
ATOM 1617 C CA . TYR A 1 199 ? -9.489 -11.010 -1.183 1.00 88.88 199 TYR A CA 1
ATOM 1618 C C . TYR A 1 199 ? -8.821 -9.664 -0.886 1.00 88.88 199 TYR A C 1
ATOM 1620 O O . TYR A 1 199 ? -9.270 -8.621 -1.358 1.00 88.88 199 TYR A O 1
ATOM 1628 N N . ALA A 1 200 ? -7.746 -9.704 -0.101 1.00 92.00 200 ALA A N 1
ATOM 1629 C CA . ALA A 1 200 ? -6.905 -8.559 0.229 1.00 92.00 200 ALA A CA 1
ATOM 1630 C C . ALA A 1 200 ? -5.448 -8.888 -0.095 1.00 92.00 200 ALA A C 1
ATOM 1632 O O . ALA A 1 200 ? -5.023 -10.039 0.011 1.00 92.00 200 ALA A O 1
ATOM 1633 N N . MET A 1 201 ? -4.666 -7.869 -0.430 1.00 92.94 201 MET A N 1
ATOM 1634 C CA . MET A 1 201 ? -3.226 -8.000 -0.592 1.00 92.94 201 MET A CA 1
ATOM 1635 C C . MET A 1 201 ? -2.590 -8.311 0.770 1.00 92.94 201 MET A C 1
ATOM 1637 O O . MET A 1 201 ? -2.759 -7.561 1.728 1.00 92.94 201 MET A O 1
ATOM 1641 N N . THR A 1 202 ? -1.847 -9.412 0.877 1.00 93.94 202 THR A N 1
ATOM 1642 C CA . THR A 1 202 ? -1.165 -9.841 2.120 1.00 93.94 202 THR A CA 1
ATOM 1643 C C . THR A 1 202 ? 0.352 -9.702 2.054 1.00 93.94 202 THR A C 1
ATOM 1645 O O . THR A 1 202 ? 1.063 -10.072 2.991 1.00 93.94 202 THR A O 1
ATOM 1648 N N . GLY A 1 203 ? 0.863 -9.206 0.936 1.00 92.12 203 GLY A N 1
ATOM 1649 C CA . GLY A 1 203 ? 2.279 -9.141 0.637 1.00 92.12 203 GLY A CA 1
ATOM 1650 C C . GLY A 1 203 ? 2.524 -8.520 -0.728 1.00 92.12 203 GLY A C 1
ATOM 1651 O O . GLY A 1 203 ? 1.583 -8.329 -1.492 1.00 92.12 203 GLY A O 1
ATOM 1652 N N . ILE A 1 204 ? 3.778 -8.174 -0.978 1.00 92.06 204 ILE A N 1
ATOM 1653 C CA . ILE A 1 204 ? 4.290 -7.616 -2.226 1.00 92.06 204 ILE A CA 1
ATOM 1654 C C . ILE A 1 204 ? 5.821 -7.712 -2.184 1.00 92.06 204 ILE A C 1
ATOM 1656 O O . ILE A 1 204 ? 6.439 -7.611 -1.120 1.00 92.06 204 ILE A O 1
ATOM 1660 N N . ALA A 1 205 ? 6.438 -7.946 -3.334 1.00 89.62 205 ALA A N 1
ATOM 1661 C CA . ALA A 1 205 ? 7.863 -8.196 -3.473 1.00 89.62 205 ALA A CA 1
ATOM 1662 C C . ALA A 1 205 ? 8.498 -7.293 -4.531 1.00 89.62 205 ALA A C 1
ATOM 1664 O O . ALA A 1 205 ? 7.870 -6.907 -5.513 1.00 89.62 205 ALA A O 1
ATOM 1665 N N . LYS A 1 206 ? 9.788 -7.012 -4.347 1.00 88.12 206 LYS A N 1
ATOM 1666 C CA . LYS A 1 206 ? 10.649 -6.377 -5.347 1.00 88.12 206 LYS A CA 1
ATOM 1667 C C . LYS A 1 206 ? 11.543 -7.458 -5.964 1.00 88.12 206 LYS A C 1
ATOM 1669 O O . LYS A 1 206 ? 12.350 -8.059 -5.254 1.00 88.12 206 LYS A O 1
ATOM 1674 N N . LYS A 1 207 ? 11.395 -7.751 -7.262 1.00 86.38 207 LYS A N 1
ATOM 1675 C CA . LYS A 1 207 ? 12.194 -8.772 -7.974 1.00 86.38 207 LYS A CA 1
ATOM 1676 C C . LYS A 1 207 ? 12.919 -8.180 -9.177 1.00 86.38 207 LYS A C 1
ATOM 1678 O O . LYS A 1 207 ? 12.444 -7.234 -9.789 1.00 86.38 207 LYS A O 1
ATOM 1683 N N . ILE A 1 208 ? 14.091 -8.727 -9.495 1.00 86.00 208 ILE A N 1
ATOM 1684 C CA . ILE A 1 208 ? 14.876 -8.294 -10.657 1.00 86.00 208 ILE A CA 1
ATOM 1685 C C . ILE A 1 208 ? 14.245 -8.881 -11.919 1.00 86.00 208 ILE A C 1
ATOM 1687 O O . ILE A 1 208 ? 14.040 -10.096 -12.001 1.00 86.00 208 ILE A O 1
ATOM 1691 N N . SER A 1 209 ? 13.975 -8.028 -12.903 1.00 82.69 209 SER A N 1
ATOM 1692 C CA . SER A 1 209 ? 13.575 -8.470 -14.235 1.00 82.69 209 SER A CA 1
ATOM 1693 C C . SER A 1 209 ? 14.758 -9.150 -14.934 1.00 82.69 209 SER A C 1
ATOM 1695 O O . SER A 1 209 ? 15.838 -8.559 -15.016 1.00 82.69 209 SER A O 1
ATOM 1697 N N . PRO A 1 210 ? 14.590 -10.368 -15.483 1.00 82.62 210 PRO A N 1
ATOM 1698 C CA . PRO A 1 210 ? 15.664 -11.052 -16.202 1.00 82.62 210 PRO A CA 1
ATOM 1699 C C . PRO A 1 210 ? 16.017 -10.374 -17.537 1.00 82.62 210 PRO A C 1
ATOM 1701 O O . PRO A 1 210 ? 17.035 -10.719 -18.132 1.00 82.62 210 PRO A O 1
ATOM 1704 N N . PHE A 1 211 ? 15.188 -9.435 -18.014 1.00 82.25 211 PHE A N 1
ATOM 1705 C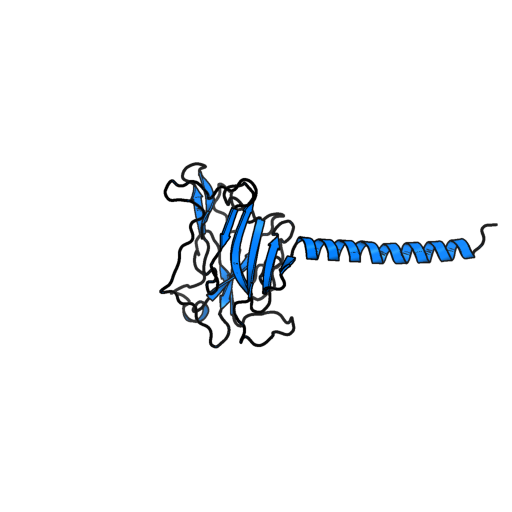 CA . PHE A 1 211 ? 15.371 -8.750 -19.294 1.00 82.25 211 PHE A CA 1
ATOM 1706 C C . PHE A 1 211 ? 16.065 -7.393 -19.134 1.00 82.25 211 PHE A C 1
ATOM 1708 O O . PHE A 1 211 ? 17.079 -7.143 -19.783 1.00 82.25 211 PHE A O 1
ATOM 1715 N N . SER A 1 212 ? 15.541 -6.521 -18.264 1.00 82.81 212 SER A N 1
ATOM 1716 C CA . SER A 1 212 ? 16.082 -5.169 -18.041 1.00 82.81 212 SER A CA 1
ATOM 1717 C C . SER A 1 212 ? 17.170 -5.123 -16.965 1.00 82.81 212 SER A C 1
ATOM 1719 O O . SER A 1 212 ? 17.961 -4.181 -16.941 1.00 82.81 212 SER A O 1
ATOM 1721 N N . MET A 1 213 ? 17.242 -6.143 -16.099 1.00 85.38 213 MET A N 1
ATOM 1722 C CA . MET A 1 213 ? 18.086 -6.178 -14.896 1.00 85.38 213 MET A CA 1
ATOM 1723 C C . MET A 1 213 ? 17.753 -5.092 -13.859 1.00 85.38 213 MET A C 1
ATOM 1725 O O . MET A 1 213 ? 18.541 -4.859 -12.942 1.00 85.38 213 MET A O 1
ATOM 1729 N N . ASP A 1 214 ? 16.584 -4.460 -13.973 1.00 85.62 214 ASP A N 1
ATOM 1730 C CA . ASP A 1 214 ? 16.066 -3.506 -12.994 1.00 85.62 214 ASP A CA 1
ATOM 1731 C C . ASP A 1 214 ? 15.086 -4.194 -12.032 1.00 85.62 214 ASP A C 1
ATOM 1733 O O . ASP A 1 214 ? 14.568 -5.283 -12.306 1.00 85.62 214 ASP A O 1
ATOM 1737 N N . TYR A 1 215 ? 14.832 -3.572 -10.879 1.00 86.62 215 TYR A N 1
ATOM 1738 C CA . TYR A 1 215 ? 13.824 -4.053 -9.940 1.00 86.62 215 TYR A CA 1
ATOM 1739 C C . TYR A 1 215 ? 12.414 -3.653 -10.372 1.00 86.62 215 TYR A C 1
ATOM 1741 O O . TYR A 1 215 ? 12.131 -2.488 -10.634 1.00 86.62 215 TYR A O 1
ATOM 1749 N N . HIS A 1 216 ? 11.526 -4.636 -10.390 1.00 88.12 216 HIS A N 1
ATOM 1750 C CA . HIS A 1 216 ? 10.112 -4.479 -10.675 1.00 88.12 216 HIS A CA 1
ATOM 1751 C C . HIS A 1 216 ? 9.304 -5.031 -9.503 1.00 88.12 216 HIS A C 1
ATOM 1753 O O . HIS A 1 216 ? 9.777 -5.856 -8.709 1.00 88.12 216 HIS A O 1
ATOM 1759 N N . ILE A 1 217 ? 8.075 -4.555 -9.389 1.00 88.81 217 ILE A N 1
ATOM 1760 C CA . ILE A 1 217 ? 7.142 -5.048 -8.388 1.00 88.81 217 ILE A CA 1
ATOM 1761 C C . ILE A 1 217 ? 6.587 -6.392 -8.847 1.00 88.81 217 ILE A C 1
ATOM 1763 O O . ILE A 1 217 ? 6.287 -6.588 -10.023 1.00 88.81 217 ILE A O 1
ATOM 1767 N N . GLU A 1 218 ? 6.421 -7.303 -7.898 1.00 85.06 218 GLU A N 1
ATOM 1768 C CA . GLU A 1 218 ? 5.605 -8.499 -8.033 1.00 85.06 218 GLU A CA 1
ATOM 1769 C C . GLU A 1 218 ? 4.694 -8.636 -6.813 1.00 85.06 218 GLU A C 1
ATOM 1771 O O . GLU A 1 218 ? 5.045 -8.190 -5.719 1.00 85.06 218 GLU A O 1
ATOM 1776 N N . TRP A 1 219 ? 3.532 -9.255 -6.996 1.00 77.81 219 TRP A N 1
ATOM 1777 C CA . TRP A 1 219 ? 2.521 -9.385 -5.955 1.00 77.81 219 TRP A CA 1
ATOM 1778 C C . TRP A 1 219 ? 2.264 -10.849 -5.592 1.00 77.81 219 TRP A C 1
ATOM 1780 O O . TRP A 1 219 ? 1.810 -11.624 -6.462 1.00 77.81 219 TRP A O 1
#

Organism: Ramazzottius varieornatus (NCBI:txid947166)

Nearest PDB structures (foldseek):
  8g0w-assembly2_E  TM=1.812E-01  e=7.047E+00  Norovirus

Sequence (219 aa):
MGTPKLKTALVFATGIFVIAIPLVLTTNRYYGTYTVFGTGDTIINTFHAHGGLNHGKRRWNVECLDGEAVIGIGDLVDDFQKIVNVWCKFLFPYKPFANGVYPYYPDCFVKNYTFQFY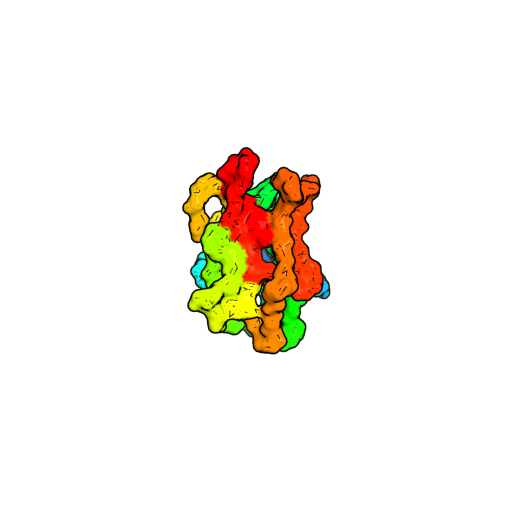CYSPKYHDNSVDSFVTGFWDDESQFFVNRKIVDDINAYKCCRTPRGYYVDYASCYYMPTRDQYGEYYDATNVMLIYCASGYAMTGIAKKISPFSMDYHIEW

pLDDT: mean 86.35, std 8.32, range [53.53, 96.62]

Foldseek 3Di:
DDDPVVVVVVVVVVVCCVVVVVVVVVVVVVCVQWPADPQQKIKGFQQQQADDDQFFQDDGSFFADQQKFFFKFKDWAPLQQFTGITMIGRQGPPFDDPVPDPPSAPAKGKDFQAPCFFQADPVPNVRRFQKAWGGKHAHDSTGGQFDLDDDRRIMTMIGHDGPPDGADPVPDDWFFQADPVLHGPDDNTMRMTGHDRNDHHGGKHWDQRPPPRTTGIGD

Solvent-accessible surface area (backbone atoms only — not comparable to full-atom values): 12192 Å² total; per-residue (Å²): 138,83,65,71,68,58,58,55,52,50,55,53,51,52,55,50,49,67,55,49,53,57,54,52,52,53,50,52,49,49,54,67,28,46,45,73,46,98,84,48,35,34,39,34,36,27,65,72,36,47,45,79,72,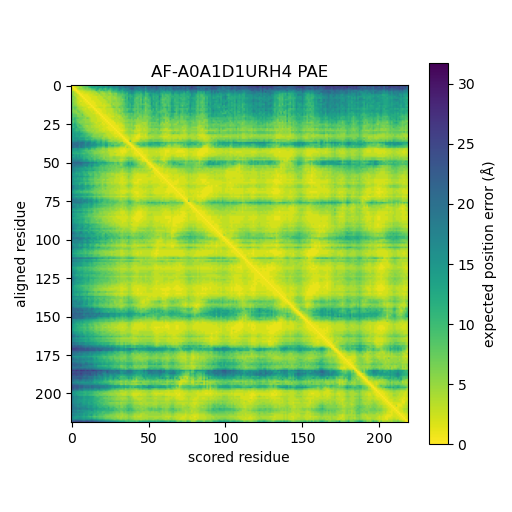96,44,43,85,45,90,52,67,37,45,43,58,79,50,29,29,25,24,29,46,22,27,47,85,58,75,36,26,36,47,44,32,40,32,18,33,62,75,42,91,84,52,82,82,54,86,88,45,81,63,69,48,91,45,45,42,69,43,36,32,72,84,39,42,46,42,53,38,85,94,46,39,94,79,16,55,38,26,28,30,32,30,50,45,33,78,45,65,46,42,73,48,59,43,82,62,97,66,81,72,52,33,35,31,24,29,28,54,56,91,95,54,78,62,68,73,86,77,66,77,78,55,65,53,39,54,96,87,68,50,49,62,83,36,102,71,55,25,73,54,68,51,61,96,94,49,64,33,39,46,38,33,52,42,70,39,93,84,80,62,32,24,22,55,37,64

Mean predicted aligned error: 6.73 Å